Protein AF-A0A451BHC8-F1 (afdb_monomer_lite)

Structure (mmCIF, N/CA/C/O backbone):
data_AF-A0A451BHC8-F1
#
_entry.id   AF-A0A451BHC8-F1
#
loop_
_atom_site.group_PDB
_atom_site.id
_atom_site.type_symbol
_atom_site.label_atom_id
_atom_site.label_alt_id
_atom_site.label_comp_id
_atom_site.label_asym_id
_atom_site.label_entity_id
_atom_site.label_seq_id
_atom_site.pdbx_PDB_ins_code
_atom_site.Cartn_x
_atom_site.Cartn_y
_atom_site.Cartn_z
_atom_site.occupancy
_atom_site.B_iso_or_equiv
_atom_site.auth_seq_id
_atom_site.auth_comp_id
_atom_site.auth_asym_id
_atom_site.auth_atom_id
_atom_site.pdbx_PDB_model_num
ATOM 1 N N . MET A 1 1 ? -13.275 -9.115 29.679 1.00 80.81 1 MET A N 1
ATOM 2 C CA . MET A 1 1 ? -12.074 -9.466 28.885 1.00 80.81 1 MET A CA 1
ATOM 3 C C . MET A 1 1 ? -12.333 -9.357 27.395 1.00 80.81 1 MET A C 1
ATOM 5 O O . MET A 1 1 ? -11.680 -8.528 26.778 1.00 80.81 1 MET A O 1
ATOM 9 N N . ASN A 1 2 ? -13.298 -10.104 26.848 1.00 81.19 2 ASN A N 1
ATOM 10 C CA . ASN A 1 2 ? -13.560 -10.215 25.405 1.00 81.19 2 ASN A CA 1
ATOM 11 C C . ASN A 1 2 ? -13.489 -8.887 24.635 1.00 81.19 2 ASN A C 1
ATOM 13 O O . ASN A 1 2 ? -12.684 -8.794 23.722 1.00 81.19 2 ASN A O 1
ATOM 17 N N . THR A 1 3 ? -14.205 -7.830 25.042 1.00 83.69 3 THR A N 1
ATOM 18 C CA . THR A 1 3 ? -14.146 -6.507 24.379 1.00 83.69 3 THR A CA 1
ATOM 19 C C . THR A 1 3 ? -12.733 -5.928 24.282 1.00 83.69 3 THR A C 1
ATOM 21 O O . THR A 1 3 ? -12.320 -5.485 23.215 1.00 83.69 3 THR A O 1
ATOM 24 N N . LEU A 1 4 ? -11.965 -5.959 25.378 1.00 87.88 4 LEU A N 1
ATOM 25 C CA . LEU A 1 4 ? -10.604 -5.414 25.411 1.00 87.88 4 LEU A CA 1
ATOM 26 C C . LEU A 1 4 ? -9.640 -6.225 24.535 1.00 87.88 4 LEU A C 1
ATOM 28 O O . LEU A 1 4 ? -8.629 -5.685 24.100 1.00 87.88 4 LEU A O 1
ATOM 32 N N . ALA A 1 5 ? -9.936 -7.501 24.267 1.00 89.56 5 ALA A N 1
ATOM 33 C CA . ALA A 1 5 ? -9.075 -8.360 23.461 1.00 89.56 5 ALA A CA 1
ATOM 34 C C . ALA A 1 5 ? -9.049 -7.968 21.970 1.00 89.56 5 ALA A C 1
ATOM 36 O O . ALA A 1 5 ? -8.144 -8.371 21.243 1.00 89.56 5 ALA A O 1
ATOM 37 N N . TRP A 1 6 ? -10.009 -7.164 21.503 1.00 90.25 6 TRP A N 1
ATOM 38 C CA . TRP A 1 6 ? -10.058 -6.705 20.113 1.00 90.25 6 TRP A CA 1
ATOM 39 C C . TRP A 1 6 ? -9.187 -5.473 19.845 1.00 90.25 6 TRP A C 1
ATOM 41 O O . TRP A 1 6 ? -8.766 -5.281 18.707 1.00 90.25 6 TRP A O 1
ATOM 51 N N . PHE A 1 7 ? -8.854 -4.687 20.872 1.00 92.06 7 PHE A N 1
ATOM 52 C CA . PHE A 1 7 ? -7.932 -3.556 20.753 1.00 92.06 7 PHE A CA 1
ATOM 53 C C . PHE A 1 7 ? -6.480 -4.032 20.586 1.00 92.06 7 PHE A C 1
ATOM 55 O O . PHE A 1 7 ? -6.030 -4.963 21.265 1.00 92.06 7 PHE A O 1
ATOM 62 N N . ARG A 1 8 ? -5.708 -3.372 19.711 1.00 90.06 8 ARG A N 1
ATOM 63 C CA . ARG A 1 8 ? -4.283 -3.698 19.506 1.00 90.06 8 ARG A CA 1
ATOM 64 C C . ARG A 1 8 ? -3.322 -2.903 20.398 1.00 90.06 8 ARG A C 1
ATOM 66 O O . ARG A 1 8 ? -2.232 -3.396 20.698 1.00 90.06 8 ARG A O 1
ATOM 73 N N . GLU A 1 9 ? -3.739 -1.735 20.875 1.00 88.81 9 GLU A N 1
ATOM 74 C CA . GLU A 1 9 ? -2.984 -0.839 21.765 1.00 88.81 9 GLU A CA 1
ATOM 75 C C . GLU A 1 9 ? -3.594 -0.781 23.190 1.00 88.81 9 GLU A C 1
ATOM 77 O O . GLU A 1 9 ? -4.710 -1.264 23.395 1.00 88.81 9 GLU A O 1
ATOM 82 N N . PRO A 1 10 ? -2.902 -0.209 24.200 1.00 90.75 10 PRO A N 1
ATOM 83 C CA . PRO A 1 10 ? -3.468 -0.019 25.539 1.00 90.75 10 PRO A CA 1
ATOM 84 C C . PRO A 1 10 ? -4.725 0.857 25.498 1.00 90.75 10 PRO A C 1
ATOM 86 O O . PRO A 1 10 ? -4.682 1.959 24.956 1.00 90.75 10 PRO A O 1
ATOM 89 N N . VAL A 1 11 ? -5.825 0.407 26.097 1.00 90.31 11 VAL A N 1
ATOM 90 C CA . VAL A 1 11 ? -7.158 1.016 25.937 1.00 90.31 11 VAL A CA 1
ATOM 91 C C . VAL A 1 11 ? -7.405 2.072 27.008 1.00 90.31 11 VAL A C 1
ATOM 93 O O . VAL A 1 11 ? -7.254 1.766 28.188 1.00 90.31 11 VAL A O 1
ATOM 96 N N . ALA A 1 12 ? -7.807 3.295 26.651 1.00 89.69 12 ALA A N 1
ATOM 97 C CA . ALA A 1 12 ? -8.222 4.279 27.656 1.00 89.69 12 ALA A CA 1
ATOM 98 C C . ALA A 1 12 ? -9.570 3.887 28.288 1.00 89.69 12 ALA A C 1
ATOM 100 O O . ALA A 1 12 ? -10.479 3.431 27.594 1.00 89.69 12 ALA A O 1
ATOM 101 N N . GLY A 1 13 ? -9.723 4.092 29.600 1.00 87.31 13 GLY A N 1
ATOM 102 C CA . GLY A 1 13 ? -10.963 3.754 30.312 1.00 87.31 13 GLY A CA 1
ATOM 103 C C . GLY A 1 13 ? -12.214 4.427 29.735 1.00 87.31 13 GLY A C 1
ATOM 104 O O . GLY A 1 13 ? -13.282 3.824 29.726 1.00 87.31 13 GLY A O 1
ATOM 105 N N . ASP A 1 14 ? -12.077 5.638 29.196 1.00 87.12 14 ASP A N 1
ATOM 106 C CA . ASP A 1 14 ? -13.193 6.400 28.628 1.00 87.12 14 ASP A CA 1
ATOM 107 C C . ASP A 1 14 ? -13.642 5.855 27.260 1.00 87.12 14 ASP A C 1
ATOM 109 O O . ASP A 1 14 ? -14.836 5.826 26.976 1.00 87.12 14 ASP A O 1
ATOM 113 N N . TRP A 1 15 ? -12.726 5.279 26.469 1.00 90.88 15 TRP A N 1
ATOM 114 C CA . TRP A 1 15 ? -13.060 4.569 25.224 1.00 90.88 15 TRP A CA 1
ATOM 115 C C . TRP A 1 15 ? -13.960 3.358 25.490 1.00 90.88 15 TRP A C 1
ATOM 117 O O . TRP A 1 15 ? -14.895 3.092 24.738 1.00 90.88 15 TRP A O 1
ATOM 127 N N . LEU A 1 16 ? -13.715 2.646 26.596 1.00 90.88 16 LEU A N 1
ATOM 128 C CA . LEU A 1 16 ? -14.557 1.528 27.022 1.00 90.88 16 LEU A CA 1
ATOM 129 C C . LEU A 1 16 ? -15.958 1.976 27.446 1.00 90.88 16 LEU A C 1
ATOM 131 O O . LEU A 1 16 ? -16.885 1.181 27.320 1.00 90.88 16 LEU A O 1
ATOM 135 N N . ARG A 1 17 ? -16.146 3.223 27.899 1.00 90.94 17 ARG A N 1
ATOM 136 C CA . ARG A 1 17 ? -17.479 3.718 28.273 1.00 90.94 17 ARG A CA 1
ATOM 137 C C . ARG A 1 17 ? -18.395 3.874 27.067 1.00 90.94 17 ARG A C 1
ATOM 139 O O . ARG A 1 17 ? -19.537 3.442 27.137 1.00 90.94 17 ARG A O 1
ATOM 146 N N . HIS A 1 18 ? -17.886 4.387 25.946 1.00 92.12 18 HIS A N 1
ATOM 147 C CA . HIS A 1 18 ? -18.660 4.469 24.700 1.00 92.12 18 HIS A CA 1
ATOM 148 C C . HIS A 1 18 ? -19.122 3.092 24.188 1.00 92.12 18 HIS A C 1
ATOM 150 O O . HIS A 1 18 ? -20.159 3.003 23.542 1.00 92.12 18 HIS A O 1
ATOM 156 N N . LEU A 1 19 ? -18.378 2.020 24.492 1.00 92.31 19 LEU A N 1
ATOM 157 C CA . LEU A 1 19 ? -18.726 0.654 24.087 1.00 92.31 19 LEU A CA 1
ATOM 158 C C . LEU A 1 19 ? -19.592 -0.095 25.110 1.00 92.31 19 LEU A C 1
ATOM 160 O O . LEU A 1 19 ? -20.444 -0.881 24.715 1.00 92.31 19 LEU A O 1
ATOM 164 N N . LEU A 1 20 ? -19.339 0.073 26.411 1.00 91.94 20 LEU A N 1
ATOM 165 C CA . LEU A 1 20 ? -19.892 -0.790 27.467 1.00 91.94 20 LEU A CA 1
ATOM 166 C C . LEU A 1 20 ? -20.823 -0.061 28.435 1.00 91.94 20 LEU A C 1
ATOM 168 O O . LEU A 1 20 ? -21.613 -0.710 29.107 1.00 91.94 20 LEU A O 1
ATOM 172 N N . THR A 1 21 ? -20.734 1.263 28.541 1.00 89.69 21 THR A N 1
ATOM 173 C CA . THR A 1 21 ? -21.512 2.061 29.500 1.00 89.69 21 THR A CA 1
ATOM 174 C C . THR A 1 21 ? -22.051 3.327 28.810 1.00 89.69 21 THR A C 1
ATOM 176 O O . THR A 1 21 ? -21.748 4.432 29.260 1.00 89.69 21 THR A O 1
ATOM 179 N N . PRO A 1 22 ? -22.802 3.222 27.691 1.00 84.38 22 PRO A N 1
ATOM 180 C CA . PRO A 1 22 ? -23.091 4.360 26.805 1.00 84.38 22 PRO A CA 1
ATOM 181 C C . PRO A 1 22 ? -23.819 5.526 27.491 1.00 84.38 22 PRO A C 1
ATOM 183 O O . PRO A 1 22 ? -23.601 6.673 27.122 1.00 84.38 22 PRO A O 1
ATOM 186 N N . ARG A 1 23 ? -24.619 5.252 28.534 1.00 82.06 23 ARG A N 1
ATOM 187 C CA . ARG A 1 23 ? -25.281 6.276 29.368 1.00 82.06 23 ARG A CA 1
ATOM 188 C C . ARG A 1 23 ? -24.329 7.034 30.307 1.00 82.06 23 ARG A C 1
ATOM 190 O O . ARG A 1 23 ? -24.628 8.158 30.682 1.00 82.06 23 ARG A O 1
ATOM 197 N N . ASP A 1 24 ? -23.198 6.423 30.663 1.00 81.19 24 ASP A N 1
ATOM 198 C CA . ASP A 1 24 ? -22.143 6.978 31.531 1.00 81.19 24 ASP A CA 1
ATOM 199 C C . ASP A 1 24 ? -20.893 7.408 30.724 1.00 81.19 24 ASP A C 1
ATOM 201 O O . ASP A 1 24 ? -19.812 7.649 31.288 1.00 81.19 24 ASP A O 1
ATOM 205 N N . ALA A 1 25 ? -21.000 7.413 29.392 1.00 84.44 25 ALA A N 1
ATOM 206 C CA . ALA A 1 25 ? -19.933 7.822 28.493 1.00 84.44 25 ALA A CA 1
ATOM 207 C C . ALA A 1 25 ? -19.780 9.353 28.500 1.00 84.44 25 ALA A C 1
ATOM 209 O O . ALA A 1 25 ? -20.778 10.059 28.646 1.00 84.44 25 ALA A O 1
ATOM 210 N N . PRO A 1 26 ? -18.555 9.892 28.346 1.00 82.19 26 PRO A N 1
ATOM 211 C CA . PRO A 1 26 ? -18.367 11.330 28.198 1.00 82.19 26 PRO A CA 1
ATOM 212 C C . PRO A 1 26 ? -19.164 11.866 27.007 1.00 82.19 26 PRO A C 1
ATOM 214 O O . PRO A 1 26 ? -19.238 11.208 25.966 1.00 82.19 26 PRO A O 1
ATOM 217 N N . GLU A 1 27 ? -19.724 13.068 27.142 1.00 78.69 27 GLU A N 1
ATOM 218 C CA . GLU A 1 27 ? -20.424 13.711 26.034 1.00 78.69 27 GLU A CA 1
ATOM 219 C C . GLU A 1 27 ? -19.495 13.889 24.829 1.00 78.69 27 GLU A C 1
ATOM 221 O O . GLU A 1 27 ? -18.371 14.391 24.929 1.00 78.69 27 GLU A O 1
ATOM 226 N N . LEU A 1 28 ? -19.997 13.497 23.661 1.00 74.94 28 LEU A N 1
ATOM 227 C CA . LEU A 1 28 ? -19.323 13.690 22.388 1.00 74.94 28 LEU A CA 1
ATOM 228 C C . LEU A 1 28 ? -19.469 15.166 21.983 1.00 74.94 28 LEU A C 1
ATOM 230 O O . LEU A 1 28 ? -20.394 15.539 21.263 1.00 74.94 28 LEU A O 1
ATOM 234 N N . ASN A 1 29 ? -18.587 16.027 22.499 1.00 65.44 29 ASN A N 1
ATOM 235 C CA . ASN A 1 29 ? -18.662 17.474 22.285 1.00 65.44 29 ASN A CA 1
ATOM 236 C C . ASN A 1 29 ? -18.250 17.878 20.855 1.00 65.44 29 ASN A C 1
ATOM 238 O O . ASN A 1 29 ? -17.148 18.364 20.603 1.00 65.44 29 ASN A O 1
ATOM 242 N N . TRP A 1 30 ? -19.176 17.724 19.913 1.00 68.31 30 TRP A N 1
ATOM 243 C CA . TRP A 1 30 ? -18.985 18.028 18.494 1.00 68.31 30 TRP A CA 1
ATOM 244 C C . TRP A 1 30 ? -18.958 19.528 18.137 1.00 68.31 30 TRP A C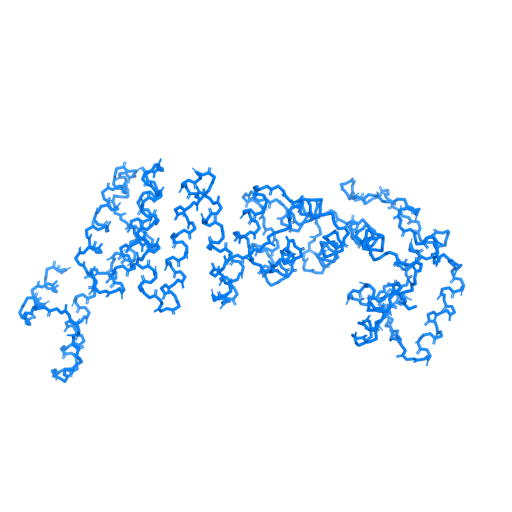 1
ATOM 246 O O . TRP A 1 30 ? -18.905 19.859 16.951 1.00 68.31 30 TRP A O 1
ATOM 256 N N . THR A 1 31 ? -19.047 20.444 19.110 1.00 57.03 31 THR A N 1
ATOM 257 C CA . THR A 1 31 ? -19.291 21.878 18.839 1.00 57.03 31 THR A CA 1
ATOM 258 C C . THR A 1 31 ? -18.076 22.630 18.287 1.00 57.03 31 THR A C 1
ATOM 260 O O . THR A 1 31 ? -18.251 23.572 17.518 1.00 57.03 31 THR A O 1
ATOM 263 N N . GLY A 1 32 ? -16.857 22.183 18.613 1.00 57.84 32 GLY A N 1
ATOM 264 C CA . GLY A 1 32 ? -15.589 22.719 18.087 1.00 57.84 32 GLY A CA 1
ATOM 265 C C . GLY A 1 32 ? -14.740 21.697 17.319 1.00 57.84 32 GLY A C 1
ATOM 266 O O . GLY A 1 32 ? -13.582 21.965 17.015 1.00 57.84 32 GLY A O 1
ATOM 267 N N . ILE A 1 33 ? -15.296 20.515 17.047 1.00 70.12 33 ILE A N 1
ATOM 268 C CA . ILE A 1 33 ? -14.616 19.395 16.388 1.00 70.12 33 ILE A CA 1
ATOM 269 C C . ILE A 1 33 ? -14.881 19.448 14.875 1.00 70.12 33 ILE A C 1
ATOM 271 O O . ILE A 1 33 ? -15.957 19.874 14.447 1.00 70.12 33 ILE A O 1
ATOM 275 N N . ASP A 1 34 ? -13.902 19.030 14.065 1.00 80.44 34 ASP A N 1
ATOM 276 C CA . ASP A 1 34 ? -13.969 19.113 12.602 1.00 80.44 34 ASP A CA 1
ATOM 277 C C . ASP A 1 34 ? -15.239 18.425 12.065 1.00 80.44 34 ASP A C 1
ATOM 279 O O . ASP A 1 34 ? -15.522 17.258 12.343 1.00 80.44 34 ASP A O 1
ATOM 283 N N . LYS A 1 35 ? -16.038 19.186 11.308 1.00 82.62 35 LYS A N 1
ATOM 284 C CA . LYS A 1 35 ? -17.350 18.759 10.804 1.00 82.62 35 LYS A CA 1
ATOM 285 C C . LYS A 1 35 ? -17.255 17.640 9.764 1.00 82.62 35 LYS A C 1
ATOM 287 O O . LYS A 1 35 ? -18.276 17.018 9.497 1.00 82.62 35 LYS A O 1
ATOM 292 N N . GLN A 1 36 ? -16.070 17.391 9.201 1.00 87.25 36 GLN A N 1
ATOM 293 C CA . GLN A 1 36 ? -15.819 16.290 8.265 1.00 87.25 36 GLN A CA 1
ATOM 294 C C . GLN A 1 36 ? -15.633 14.940 8.982 1.00 87.25 36 GLN A C 1
ATOM 296 O O . GLN A 1 36 ? -15.714 13.898 8.342 1.00 87.25 36 GLN A O 1
ATOM 301 N N . VAL A 1 37 ? -15.409 14.919 10.304 1.00 89.56 37 VAL A N 1
ATOM 302 C CA . VAL A 1 37 ? -15.236 13.661 11.050 1.00 89.56 37 VAL A CA 1
ATOM 303 C C . VAL A 1 37 ? -16.555 12.880 11.146 1.00 89.56 37 VAL A C 1
ATOM 305 O O . VAL A 1 37 ? -17.559 13.457 11.579 1.00 89.56 37 VAL A O 1
ATOM 308 N N . PRO A 1 38 ? -16.564 11.566 10.827 1.00 86.75 38 PRO A N 1
ATOM 309 C CA . PRO A 1 38 ? -17.737 10.717 10.980 1.00 86.75 38 PRO A CA 1
ATOM 310 C C . PRO A 1 38 ? -18.236 10.718 12.424 1.00 86.75 38 PRO A C 1
ATOM 312 O O . PRO A 1 38 ? -17.481 10.467 13.367 1.00 86.75 38 PRO A O 1
ATOM 315 N N . ARG A 1 39 ? -19.528 10.993 12.594 1.00 89.00 39 ARG A N 1
ATOM 316 C CA . ARG A 1 39 ? -20.195 11.003 13.897 1.00 89.00 39 ARG A CA 1
ATOM 317 C C . ARG A 1 39 ? -20.972 9.708 14.052 1.00 89.00 39 ARG A C 1
ATOM 319 O O . ARG A 1 39 ? -21.676 9.301 13.136 1.00 89.00 39 ARG A O 1
ATOM 326 N N . SER A 1 40 ? -20.861 9.088 15.218 1.00 88.38 40 SER A N 1
ATOM 327 C CA . SER A 1 40 ? -21.677 7.934 15.594 1.00 88.38 40 SER A CA 1
ATOM 328 C C . SER A 1 40 ? -22.448 8.251 16.861 1.00 88.38 40 SER A C 1
ATOM 330 O O . SER A 1 40 ? -21.934 8.912 17.768 1.00 88.38 40 SER A O 1
ATOM 332 N N . THR A 1 41 ? -23.686 7.780 16.905 1.00 88.69 41 THR A N 1
ATOM 333 C CA . THR A 1 41 ? -24.531 7.827 18.100 1.00 88.69 41 THR A CA 1
ATOM 334 C C . THR A 1 41 ? -23.978 6.909 19.204 1.00 88.69 41 THR A C 1
ATOM 336 O O . THR A 1 41 ? -23.230 5.969 18.908 1.00 88.69 41 THR A O 1
ATOM 339 N N . PRO A 1 42 ? -24.323 7.136 20.487 1.00 87.12 42 PRO A N 1
ATOM 340 C CA . PRO A 1 42 ? -23.998 6.201 21.565 1.00 87.12 42 PRO A CA 1
ATOM 341 C C . PRO A 1 42 ? -24.465 4.768 21.268 1.00 87.12 42 PRO A C 1
ATOM 343 O O . PRO A 1 42 ? -23.737 3.818 21.541 1.00 87.12 42 PRO A O 1
ATOM 346 N N . GLU A 1 43 ? -25.632 4.609 20.645 1.00 88.75 43 GLU A N 1
ATOM 347 C CA . GLU A 1 43 ? -26.238 3.330 20.258 1.00 88.75 43 GLU A CA 1
ATOM 348 C C . GLU A 1 43 ? -25.414 2.594 19.187 1.00 88.75 43 GLU A C 1
ATOM 350 O O . GLU A 1 43 ? -25.248 1.376 19.244 1.00 88.75 43 GLU A O 1
ATOM 355 N N . GLU A 1 44 ? -24.846 3.330 18.230 1.00 90.88 44 GLU A N 1
ATOM 356 C CA . GLU A 1 44 ? -23.988 2.791 17.168 1.00 90.88 44 GLU A CA 1
ATOM 357 C C . GLU A 1 44 ? -22.595 2.356 17.631 1.00 90.88 44 GLU A C 1
ATOM 359 O O . GLU A 1 44 ? -21.922 1.610 16.909 1.00 90.88 44 GLU A O 1
ATOM 364 N N . LEU A 1 45 ? -22.159 2.843 18.796 1.00 91.38 45 LEU A N 1
ATOM 365 C CA . LEU A 1 45 ? -20.903 2.483 19.455 1.00 91.38 45 LEU A CA 1
ATOM 366 C C . LEU A 1 45 ? -21.115 1.370 20.494 1.00 91.38 45 LEU A C 1
ATOM 368 O O . LEU A 1 45 ? -20.275 0.477 20.622 1.00 91.38 45 LEU A O 1
ATOM 372 N N . ALA A 1 46 ? -22.244 1.394 21.205 1.00 91.31 46 ALA A N 1
ATOM 373 C CA . ALA A 1 46 ? -22.564 0.471 22.285 1.00 91.31 46 ALA A CA 1
ATOM 374 C C . ALA A 1 46 ? -22.609 -0.995 21.832 1.00 91.31 46 ALA A C 1
ATOM 376 O O . ALA A 1 46 ? -23.213 -1.339 20.816 1.00 91.31 46 ALA A O 1
ATOM 377 N N . LEU A 1 47 ? -22.025 -1.881 22.636 1.00 88.19 47 LEU A N 1
ATOM 378 C CA . LEU A 1 47 ? -22.184 -3.333 22.580 1.00 88.19 47 LEU A CA 1
ATOM 379 C C . LEU A 1 47 ? -23.346 -3.710 23.518 1.00 88.19 47 LEU A C 1
ATOM 381 O O . LEU A 1 47 ? -23.097 -3.886 24.712 1.00 88.19 47 LEU A O 1
ATOM 385 N N . PRO A 1 48 ? -24.603 -3.791 23.032 1.00 78.75 48 PRO A N 1
ATOM 386 C CA . PRO A 1 48 ? -25.780 -3.894 23.900 1.00 78.75 48 PRO A CA 1
ATOM 387 C C . PRO A 1 48 ? -25.739 -5.133 24.801 1.00 78.75 48 PRO A C 1
ATOM 389 O O . PRO A 1 48 ? -25.969 -5.020 26.002 1.00 78.75 48 PRO A O 1
ATOM 392 N N . ASP A 1 49 ? -25.325 -6.280 24.262 1.00 82.00 49 ASP A N 1
ATOM 393 C CA . ASP A 1 49 ? -25.242 -7.558 24.989 1.00 82.00 49 ASP A CA 1
ATOM 394 C C . ASP A 1 49 ? -24.096 -7.614 26.019 1.00 82.00 49 ASP A C 1
ATOM 396 O O . ASP A 1 49 ? -23.961 -8.586 26.761 1.00 82.00 49 ASP A O 1
ATOM 400 N N . LEU A 1 50 ? -23.254 -6.574 26.071 1.00 83.75 50 LEU A N 1
ATOM 401 C CA . LEU A 1 50 ? -22.194 -6.383 27.066 1.00 83.75 50 LEU A CA 1
ATOM 402 C C . LEU A 1 50 ? -22.371 -5.089 27.877 1.00 83.75 50 LEU A C 1
ATOM 404 O O . LEU A 1 50 ? -21.427 -4.661 28.552 1.00 83.75 50 LEU A O 1
ATOM 408 N N . ALA A 1 51 ? -23.540 -4.449 27.797 1.00 86.25 51 ALA A N 1
ATOM 409 C CA . ALA A 1 51 ? -23.807 -3.216 28.516 1.00 86.25 51 ALA A CA 1
ATOM 410 C C . ALA A 1 51 ? -23.735 -3.433 30.038 1.00 86.25 51 ALA A C 1
ATOM 412 O O . ALA A 1 51 ? -24.250 -4.408 30.582 1.00 86.25 51 ALA A O 1
ATOM 413 N N . MET A 1 52 ? -23.095 -2.495 30.726 1.00 89.69 52 MET A N 1
ATOM 414 C CA . MET A 1 52 ? -22.958 -2.453 32.179 1.00 89.69 52 MET A CA 1
ATOM 415 C C . MET A 1 52 ? -22.973 -0.999 32.657 1.00 89.69 52 MET A C 1
ATOM 417 O O . MET A 1 52 ? -22.920 -0.057 31.864 1.00 89.69 52 MET A O 1
ATOM 421 N N . THR A 1 53 ? -23.032 -0.793 33.965 1.00 92.06 53 THR A N 1
ATOM 422 C CA . THR A 1 53 ? -22.902 0.540 34.564 1.00 92.06 53 THR A CA 1
ATOM 423 C C . THR A 1 53 ? -21.429 0.940 34.724 1.00 92.06 53 THR A C 1
ATOM 425 O O . THR A 1 53 ? -20.532 0.104 34.867 1.00 92.06 53 THR A O 1
ATOM 428 N N . GLY A 1 54 ? -21.146 2.241 34.771 1.00 89.62 54 GLY A N 1
ATOM 429 C CA . GLY A 1 54 ? -19.816 2.788 35.045 1.00 89.62 54 GLY A CA 1
ATOM 430 C C . GLY A 1 54 ? -19.157 2.240 36.326 1.00 89.62 54 GLY A C 1
ATOM 431 O O . GLY A 1 54 ? -17.964 1.921 36.291 1.00 89.62 54 GLY A O 1
ATOM 432 N N . PRO A 1 55 ? -19.876 2.096 37.460 1.00 92.00 55 PRO A N 1
ATOM 433 C CA . PRO A 1 55 ? -19.370 1.409 38.649 1.00 92.00 55 PRO A CA 1
ATOM 434 C C . PRO A 1 55 ? -18.989 -0.059 38.414 1.00 92.00 55 PRO A C 1
ATOM 436 O O . PRO A 1 55 ? -17.978 -0.508 38.955 1.00 92.00 55 PRO A O 1
ATOM 439 N N . GLU A 1 56 ? -19.749 -0.808 37.611 1.00 93.31 56 GLU A N 1
ATOM 440 C CA . GLU A 1 56 ? -19.435 -2.204 37.273 1.00 93.31 56 GLU A CA 1
ATOM 441 C C . GLU A 1 56 ? -18.196 -2.304 36.392 1.00 93.31 56 GLU A C 1
ATOM 443 O O . GLU A 1 56 ? -17.294 -3.078 36.714 1.00 93.31 56 GLU A O 1
ATOM 448 N N . LEU A 1 57 ? -18.086 -1.456 35.363 1.00 92.12 57 LEU A N 1
ATOM 449 C CA . LEU A 1 57 ? -16.892 -1.381 34.520 1.00 92.12 57 LEU A CA 1
ATOM 450 C C . LEU A 1 57 ? -15.638 -1.083 35.357 1.00 92.12 57 LEU A C 1
ATOM 452 O O . LEU A 1 57 ? -14.613 -1.744 35.183 1.00 92.12 57 LEU A O 1
ATOM 456 N N . ARG A 1 58 ? -15.715 -0.143 36.311 1.00 91.19 58 ARG A N 1
ATOM 457 C CA . ARG A 1 58 ? -14.602 0.148 37.235 1.00 91.19 58 ARG A CA 1
ATOM 458 C C . ARG A 1 58 ? -14.228 -1.075 38.081 1.00 91.19 58 ARG A C 1
ATOM 460 O O . ARG A 1 58 ? -13.066 -1.477 38.061 1.00 91.19 58 ARG A O 1
ATOM 467 N N . ARG A 1 59 ? -15.200 -1.729 38.734 1.00 94.00 59 ARG A N 1
ATOM 468 C CA . ARG A 1 59 ? -14.965 -2.952 39.535 1.00 94.00 59 ARG A CA 1
ATOM 469 C C . ARG A 1 59 ? -14.389 -4.107 38.708 1.00 94.00 59 ARG A C 1
ATOM 471 O O . ARG A 1 59 ? -13.521 -4.833 39.197 1.00 94.00 59 ARG A O 1
ATOM 478 N N . ALA A 1 60 ? -14.830 -4.266 37.461 1.00 93.19 60 ALA A N 1
ATOM 479 C CA . ALA A 1 60 ? -14.305 -5.267 36.539 1.00 93.19 60 ALA A CA 1
ATOM 480 C C . ALA A 1 60 ? -12.843 -4.967 36.167 1.00 93.19 60 ALA A C 1
ATOM 482 O O . ALA A 1 60 ? -11.988 -5.847 36.260 1.00 93.19 60 ALA A O 1
ATOM 483 N N . LEU A 1 61 ? -12.524 -3.718 35.813 1.00 93.62 61 LEU A N 1
ATOM 484 C CA . LEU A 1 61 ? -11.162 -3.290 35.481 1.00 93.62 61 LEU A CA 1
ATOM 485 C C . LEU A 1 61 ? -10.207 -3.349 36.686 1.00 93.62 61 LEU A C 1
ATOM 487 O O . LEU A 1 61 ? -9.039 -3.696 36.514 1.00 93.62 61 LEU A O 1
ATOM 491 N N . ASP A 1 62 ? -10.674 -3.057 37.903 1.00 93.94 62 ASP A N 1
ATOM 492 C CA . ASP A 1 62 ? -9.904 -3.260 39.139 1.00 93.94 62 ASP A CA 1
ATOM 493 C C . ASP A 1 62 ? -9.621 -4.747 39.391 1.00 93.94 62 ASP A C 1
ATOM 495 O O . ASP A 1 62 ? -8.476 -5.127 39.642 1.00 93.94 62 ASP A O 1
ATOM 499 N N . SER A 1 63 ? -10.636 -5.605 39.260 1.00 95.38 63 SER A N 1
ATOM 500 C CA . SER A 1 63 ? -10.501 -7.058 39.433 1.00 95.38 63 SER A CA 1
ATOM 501 C C . SER A 1 63 ? -9.522 -7.673 38.427 1.00 95.38 63 SER A C 1
ATOM 503 O O . SER A 1 63 ? -8.635 -8.430 38.811 1.00 95.38 63 SER A O 1
ATOM 505 N N . LEU A 1 64 ? -9.615 -7.300 37.147 1.00 94.31 64 LEU A N 1
ATOM 506 C CA . LEU A 1 64 ? -8.724 -7.799 36.092 1.00 94.31 64 LEU A CA 1
ATOM 507 C C . LEU A 1 64 ? -7.266 -7.338 36.265 1.00 94.31 64 LEU A C 1
ATOM 509 O O . LEU A 1 64 ? -6.348 -8.071 35.893 1.00 94.31 64 LEU A O 1
ATOM 513 N N . VAL A 1 65 ? -7.041 -6.161 36.860 1.00 94.81 65 VAL A N 1
ATOM 514 C CA . VAL A 1 65 ? -5.698 -5.690 37.238 1.00 94.81 65 VAL A CA 1
ATOM 515 C C . VAL A 1 65 ? -5.163 -6.458 38.452 1.00 94.81 65 VAL A C 1
ATOM 517 O O . VAL A 1 65 ? -4.015 -6.897 38.428 1.00 94.81 65 VAL A O 1
ATOM 520 N N . ARG A 1 66 ? -5.988 -6.709 39.481 1.00 95.38 66 ARG A N 1
ATOM 521 C CA . ARG A 1 66 ? -5.606 -7.546 40.641 1.00 95.38 66 ARG A CA 1
ATOM 522 C C . ARG A 1 66 ? -5.239 -8.976 40.230 1.00 95.38 66 ARG A C 1
ATOM 524 O O . ARG A 1 66 ? -4.258 -9.517 40.728 1.00 95.38 66 ARG A O 1
ATOM 531 N N . LEU A 1 67 ? -5.971 -9.546 39.272 1.00 94.62 67 LEU A N 1
ATOM 532 C CA . LEU A 1 67 ? -5.705 -10.859 38.668 1.00 94.62 67 LEU A CA 1
ATOM 533 C C . LEU A 1 67 ? -4.525 -10.860 37.672 1.00 94.62 67 LEU A C 1
ATOM 535 O O . LEU A 1 67 ? -4.245 -11.890 37.067 1.00 94.62 67 LEU A O 1
ATOM 539 N N . ARG A 1 68 ? -3.837 -9.723 37.475 1.00 92.19 68 ARG A N 1
ATOM 540 C CA . ARG A 1 68 ? -2.712 -9.540 36.531 1.00 92.19 68 ARG A CA 1
ATOM 541 C C . ARG A 1 68 ? -3.041 -9.856 35.060 1.00 92.19 68 ARG A C 1
ATOM 543 O O . ARG A 1 68 ? -2.135 -10.016 34.247 1.00 92.19 68 ARG A O 1
ATOM 550 N N . LEU A 1 69 ? -4.326 -9.885 34.696 1.00 92.31 69 LEU A N 1
ATOM 551 C CA . LEU A 1 69 ? -4.793 -10.059 33.313 1.00 92.31 69 LEU A CA 1
ATOM 552 C C . LEU A 1 69 ? -4.705 -8.757 32.502 1.00 92.31 69 LEU A C 1
ATOM 554 O O . LEU A 1 69 ? -4.607 -8.791 31.274 1.00 92.31 69 LEU A O 1
ATOM 558 N N . LEU A 1 70 ? -4.721 -7.613 33.193 1.00 94.31 70 LEU A N 1
ATOM 559 C CA . LEU A 1 70 ? -4.479 -6.282 32.640 1.00 94.31 70 LEU A CA 1
ATOM 560 C C . LEU A 1 70 ? -3.379 -5.567 33.431 1.00 94.31 70 LEU A C 1
ATOM 562 O O . LEU A 1 70 ? -3.350 -5.624 34.660 1.00 94.31 70 LEU A O 1
ATOM 566 N N . ARG A 1 71 ? -2.531 -4.809 32.734 1.00 93.25 71 ARG A N 1
ATOM 567 C CA . ARG A 1 71 ? -1.664 -3.789 33.337 1.00 93.25 71 ARG A CA 1
ATOM 568 C C . ARG A 1 71 ? -2.382 -2.442 33.297 1.00 93.25 71 ARG A C 1
ATOM 570 O O . ARG A 1 71 ? -2.890 -2.050 32.247 1.00 93.25 71 ARG A O 1
ATOM 577 N N . ARG A 1 72 ? -2.409 -1.736 34.430 1.00 93.25 72 ARG A N 1
ATOM 578 C CA . ARG A 1 72 ? -2.882 -0.347 34.521 1.00 93.25 72 ARG A CA 1
ATOM 579 C C . ARG A 1 72 ? -1.719 0.605 34.276 1.00 93.25 72 ARG A C 1
ATOM 581 O O . ARG A 1 72 ? -0.678 0.477 34.911 1.00 93.25 72 ARG A O 1
ATOM 588 N N . GLU A 1 73 ? -1.922 1.551 33.375 1.00 90.25 73 GLU A N 1
ATOM 589 C CA . GLU A 1 73 ? -0.959 2.582 33.000 1.00 90.25 73 GLU A CA 1
ATOM 590 C C . GLU A 1 73 ? -1.602 3.953 33.263 1.00 90.25 73 GLU A C 1
ATOM 592 O O . GLU A 1 73 ? -2.511 4.341 32.523 1.00 90.25 73 GLU A O 1
ATOM 597 N N . PRO A 1 74 ? -1.199 4.681 34.320 1.00 83.75 74 PRO A N 1
ATOM 598 C CA . PRO A 1 74 ? -1.680 6.039 34.541 1.00 83.75 74 PRO A CA 1
ATOM 599 C C . PRO A 1 74 ? -1.121 6.966 33.454 1.00 83.75 74 PRO A C 1
ATOM 601 O O . PRO A 1 74 ? 0.058 6.888 33.102 1.00 83.75 74 PRO A O 1
ATOM 604 N N . THR A 1 75 ? -1.952 7.858 32.917 1.00 80.25 75 THR A N 1
ATOM 605 C CA . THR A 1 75 ? -1.505 8.876 31.958 1.00 80.25 75 THR A CA 1
ATOM 606 C C . THR A 1 75 ? -1.192 10.199 32.655 1.00 80.25 75 THR A C 1
ATOM 608 O O . THR A 1 75 ? -1.639 10.465 33.771 1.00 80.25 75 THR A O 1
ATOM 611 N N . LYS A 1 76 ? -0.490 11.094 31.946 1.00 71.56 76 LYS A N 1
ATOM 612 C CA . LYS A 1 76 ? -0.253 12.481 32.388 1.00 71.56 76 LYS A CA 1
ATOM 613 C C . LYS A 1 76 ? -1.543 13.293 32.610 1.00 71.56 76 LYS A C 1
ATOM 615 O O . LYS A 1 76 ? -1.480 14.355 33.212 1.00 71.56 76 LYS A O 1
ATOM 620 N N . GLN A 1 77 ? -2.687 12.816 32.115 1.00 68.62 77 GLN A N 1
ATOM 621 C CA . GLN A 1 77 ? -3.998 13.468 32.217 1.00 68.62 77 GLN A CA 1
ATOM 622 C C . GLN A 1 77 ? -4.849 12.907 33.375 1.00 68.62 77 GLN A C 1
ATOM 624 O O . GLN A 1 77 ? -6.022 13.242 33.491 1.00 68.62 77 GLN A O 1
ATOM 629 N N . GLY A 1 78 ? -4.297 12.018 34.211 1.00 68.44 78 GLY A N 1
ATOM 630 C CA . GLY A 1 78 ? -4.998 11.431 35.360 1.00 68.44 78 GLY A CA 1
ATOM 631 C C . GLY A 1 78 ? -5.992 10.312 35.020 1.00 68.44 78 GLY A C 1
ATOM 632 O O . GLY A 1 78 ? -6.528 9.681 35.930 1.00 68.44 78 GLY A O 1
ATOM 633 N N . ASN A 1 79 ? -6.215 10.008 33.736 1.00 78.81 79 ASN A N 1
ATOM 634 C CA . ASN A 1 79 ? -6.971 8.824 33.323 1.00 78.81 79 ASN A CA 1
ATOM 635 C C . ASN A 1 79 ? -6.071 7.573 33.245 1.00 78.81 79 ASN A C 1
ATOM 637 O O . ASN A 1 79 ? -4.842 7.649 33.272 1.00 78.81 79 ASN A O 1
ATOM 641 N N . ASN A 1 80 ? -6.698 6.396 33.179 1.00 86.75 80 ASN A N 1
ATOM 642 C CA . ASN A 1 80 ? -6.006 5.109 33.117 1.00 86.75 80 ASN A CA 1
ATOM 643 C C . ASN A 1 80 ? -6.114 4.495 31.718 1.00 86.75 80 ASN A C 1
ATOM 645 O O . ASN A 1 80 ? -7.213 4.415 31.156 1.00 86.75 80 ASN A O 1
ATOM 649 N N . ARG A 1 81 ? -4.991 3.984 31.207 1.00 91.62 81 ARG A N 1
ATOM 650 C CA . ARG A 1 81 ? -4.948 3.029 30.095 1.00 91.62 81 ARG A CA 1
ATOM 651 C C . ARG A 1 81 ? -4.786 1.605 30.624 1.00 91.62 81 ARG A C 1
ATOM 653 O O . ARG A 1 81 ? -4.214 1.379 31.691 1.00 91.62 81 ARG A O 1
ATOM 660 N N . TYR A 1 82 ? -5.303 0.646 29.867 1.00 93.69 82 TYR A N 1
ATOM 661 C CA . TYR A 1 82 ? -5.318 -0.771 30.210 1.00 93.69 82 TYR A CA 1
ATOM 662 C C . TYR A 1 82 ? -4.648 -1.571 29.097 1.00 93.69 82 TYR A C 1
ATOM 664 O O . TYR A 1 82 ? -5.184 -1.683 27.993 1.00 93.69 82 TYR A O 1
ATOM 672 N N . ALA A 1 83 ? -3.473 -2.127 29.380 1.00 92.25 83 ALA A N 1
ATOM 673 C CA . ALA A 1 83 ? -2.751 -2.986 28.451 1.00 92.25 83 ALA A CA 1
ATOM 674 C C . ALA A 1 83 ? -3.028 -4.464 28.756 1.00 92.25 83 ALA A C 1
ATOM 676 O O . ALA A 1 83 ? -2.909 -4.910 29.897 1.00 92.25 83 ALA A O 1
ATOM 677 N N . MET A 1 84 ? -3.363 -5.235 27.720 1.00 92.12 84 MET A N 1
ATOM 678 C CA . MET A 1 84 ? -3.512 -6.692 27.786 1.00 92.12 84 MET A CA 1
ATOM 679 C C . MET A 1 84 ? -2.322 -7.367 27.101 1.00 92.12 84 MET A C 1
ATOM 681 O O . MET A 1 84 ? -1.972 -6.992 25.977 1.00 92.12 84 MET A O 1
ATOM 685 N N . HIS A 1 85 ? -1.730 -8.371 27.755 1.00 90.38 85 HIS A N 1
ATOM 686 C CA . HIS A 1 85 ? -0.633 -9.167 27.196 1.00 90.38 85 HIS A CA 1
ATOM 687 C C . HIS A 1 85 ? -1.068 -9.912 25.921 1.00 90.38 85 HIS A C 1
ATOM 689 O O . HIS A 1 85 ? -2.195 -10.404 25.854 1.00 90.38 85 HIS A O 1
ATOM 695 N N . GLY A 1 86 ? -0.173 -10.034 24.932 1.00 88.69 86 GLY A N 1
ATOM 696 C CA . GLY A 1 86 ? -0.489 -10.601 23.611 1.00 88.69 86 GLY A CA 1
ATOM 697 C C . GLY A 1 86 ? -1.107 -12.001 23.670 1.00 88.69 86 GLY A C 1
ATOM 698 O O . GLY A 1 86 ? -2.157 -12.227 23.086 1.00 88.69 86 GLY A O 1
ATOM 699 N N . LEU A 1 87 ? -0.541 -12.908 24.474 1.00 89.38 87 LEU A N 1
ATOM 700 C CA . LEU A 1 87 ? -1.076 -14.273 24.628 1.00 89.38 87 LEU A CA 1
ATOM 701 C C . LEU A 1 87 ? -2.497 -14.308 25.220 1.00 89.38 87 LEU A C 1
ATOM 703 O O . LEU A 1 87 ? -3.320 -15.121 24.809 1.00 89.38 87 LEU A O 1
ATOM 707 N N . ILE A 1 88 ? -2.800 -13.410 26.165 1.00 89.69 88 ILE A N 1
ATOM 708 C CA . ILE A 1 88 ? -4.132 -13.307 26.784 1.00 89.69 88 ILE A CA 1
ATOM 709 C C . ILE A 1 88 ? -5.128 -12.764 25.753 1.00 89.69 88 ILE A C 1
ATOM 711 O O . ILE A 1 88 ? -6.244 -13.265 25.629 1.00 89.69 88 ILE A O 1
ATOM 715 N N . ARG A 1 89 ? -4.698 -11.765 24.976 1.00 90.44 89 ARG A N 1
ATOM 716 C CA . ARG A 1 89 ? -5.465 -11.178 23.878 1.00 90.44 89 ARG A CA 1
ATOM 717 C C . ARG A 1 89 ? -5.823 -12.227 22.830 1.00 90.44 89 ARG A C 1
ATOM 719 O O . ARG A 1 89 ? -6.996 -12.389 22.512 1.00 90.44 89 ARG A O 1
ATOM 726 N N . ASP A 1 90 ? -4.837 -12.978 22.354 1.00 87.19 90 ASP A N 1
ATOM 727 C CA . ASP A 1 90 ? -5.032 -14.005 21.332 1.00 87.19 90 ASP A CA 1
ATOM 728 C C . ASP A 1 90 ? -5.913 -15.157 21.820 1.00 87.19 90 ASP A C 1
ATOM 730 O O . ASP A 1 90 ? -6.734 -15.645 21.046 1.00 87.19 90 ASP A O 1
ATOM 734 N N . HIS A 1 91 ? -5.818 -15.544 23.099 1.00 88.88 91 HIS A N 1
ATOM 735 C CA . HIS A 1 91 ? -6.750 -16.497 23.705 1.00 88.88 91 HIS A CA 1
ATOM 736 C C . HIS A 1 91 ? -8.201 -16.006 23.568 1.00 88.88 91 HIS A C 1
ATOM 738 O O . HIS A 1 91 ? -8.986 -16.637 22.867 1.00 88.88 91 HIS A O 1
ATOM 744 N N . PHE A 1 92 ? -8.535 -14.832 24.115 1.00 86.44 92 PHE A N 1
ATOM 745 C CA . PHE A 1 92 ? -9.906 -14.296 24.073 1.00 86.44 92 PHE A CA 1
ATOM 746 C C . PHE A 1 92 ? -10.405 -13.907 22.668 1.00 86.44 92 PHE A C 1
ATOM 748 O O . PHE A 1 92 ? -11.613 -13.790 22.468 1.00 86.44 92 PHE A O 1
ATOM 755 N N . ARG A 1 93 ? -9.514 -13.717 21.683 1.00 84.06 93 ARG A N 1
ATOM 756 C CA . ARG A 1 93 ? -9.897 -13.560 20.265 1.00 84.06 93 ARG A CA 1
ATOM 757 C C . ARG A 1 93 ? -10.199 -14.887 19.569 1.00 84.06 93 ARG A C 1
ATOM 759 O O . ARG A 1 93 ? -11.002 -14.896 18.643 1.00 84.06 93 ARG A O 1
ATOM 766 N N . ARG A 1 94 ? -9.553 -15.985 19.980 1.00 83.81 94 ARG A N 1
ATOM 767 C CA . ARG A 1 94 ? -9.808 -17.345 19.465 1.00 83.81 94 ARG A CA 1
ATOM 768 C C . ARG A 1 94 ? -11.000 -18.014 20.149 1.00 83.81 94 ARG A C 1
ATOM 770 O O . ARG A 1 94 ? -11.631 -18.869 19.541 1.00 83.81 94 ARG A O 1
ATOM 777 N N . THR A 1 95 ? -11.316 -17.614 21.379 1.00 80.69 95 THR A N 1
ATOM 778 C CA . THR A 1 95 ? -12.479 -18.074 22.153 1.00 80.69 95 THR A CA 1
ATOM 779 C C . THR A 1 95 ? -13.409 -16.904 22.522 1.00 80.69 95 THR A C 1
ATOM 781 O O . THR A 1 95 ? -13.596 -16.603 23.705 1.00 80.69 95 THR A O 1
ATOM 784 N N . PRO A 1 96 ? -14.002 -16.200 21.532 1.00 74.25 96 PRO A N 1
ATOM 785 C CA . PRO A 1 96 ? -15.011 -15.185 21.820 1.00 74.25 96 PRO A CA 1
ATOM 786 C C . PRO A 1 96 ? -16.218 -15.826 22.524 1.00 74.25 96 PRO A C 1
ATOM 788 O O . PRO A 1 96 ? -16.541 -16.991 22.292 1.00 74.25 96 PRO A O 1
ATOM 791 N N . ALA A 1 97 ? -16.905 -15.070 23.387 1.00 71.31 97 ALA A N 1
ATOM 792 C CA . ALA A 1 97 ? -18.164 -15.554 23.959 1.00 71.31 97 ALA A CA 1
ATOM 793 C C . ALA A 1 97 ? -19.200 -15.789 22.840 1.00 71.31 97 ALA A C 1
ATOM 795 O O . ALA A 1 97 ? -19.252 -14.973 21.920 1.00 71.31 97 ALA A O 1
ATOM 796 N N . PRO A 1 98 ? -20.070 -16.814 22.938 1.00 66.75 98 PRO A N 1
ATOM 797 C CA . PRO A 1 98 ? -21.051 -17.134 21.893 1.00 66.75 98 PRO A CA 1
ATOM 798 C C . PRO A 1 98 ? -21.985 -15.979 21.500 1.00 66.75 98 PRO A C 1
ATOM 800 O O . PRO A 1 98 ? -22.452 -15.931 20.371 1.00 66.75 98 PRO A O 1
ATOM 803 N N . ALA A 1 99 ? -22.228 -15.033 22.412 1.00 67.00 99 ALA A N 1
ATOM 804 C CA . ALA A 1 99 ? -23.041 -13.837 22.182 1.00 67.00 99 ALA A CA 1
ATOM 805 C C . ALA A 1 99 ? -22.312 -12.699 21.427 1.00 67.00 99 ALA A C 1
ATOM 807 O O . ALA A 1 99 ? -22.834 -11.592 21.349 1.00 67.00 99 ALA A O 1
ATOM 808 N N . LEU A 1 100 ? -21.090 -12.914 20.923 1.00 74.69 100 LEU A N 1
ATOM 809 C CA . LEU A 1 100 ? -20.280 -11.871 20.286 1.00 74.69 100 LEU A CA 1
ATOM 810 C C . LEU A 1 100 ? -19.965 -12.186 18.828 1.00 74.69 100 LEU A C 1
ATOM 812 O O . LEU A 1 100 ? -19.061 -12.969 18.545 1.00 74.69 100 LEU A O 1
ATOM 816 N N . ASP A 1 101 ? -20.628 -11.475 17.916 1.00 87.19 101 ASP A N 1
ATOM 817 C CA . ASP A 1 101 ? -20.202 -11.384 16.520 1.00 87.19 101 ASP A CA 1
ATOM 818 C C . ASP A 1 101 ? -18.899 -10.551 16.403 1.00 87.19 101 ASP A C 1
ATOM 820 O O . ASP A 1 101 ? -18.894 -9.351 16.717 1.00 87.19 101 ASP A O 1
ATOM 824 N N . PRO A 1 102 ? -17.786 -11.142 15.919 1.00 88.94 102 PRO A N 1
ATOM 825 C CA . PRO A 1 102 ? -16.549 -10.418 15.639 1.00 88.94 102 PRO A CA 1
ATOM 826 C C . PRO A 1 102 ? -16.729 -9.224 14.697 1.00 88.94 102 PRO A C 1
ATOM 828 O O . PRO A 1 102 ? -16.077 -8.196 14.896 1.00 88.94 102 PRO A O 1
ATOM 831 N N . ARG A 1 103 ? -17.605 -9.334 13.687 1.00 91.81 103 ARG A N 1
ATOM 832 C CA . ARG A 1 103 ? -17.826 -8.295 12.673 1.00 91.81 103 ARG A CA 1
ATOM 833 C C . ARG A 1 103 ? -18.511 -7.078 13.296 1.00 91.81 103 ARG A C 1
ATOM 835 O O . ARG A 1 103 ? -18.033 -5.957 13.127 1.00 91.81 103 ARG A O 1
ATOM 842 N N . ALA A 1 104 ? -19.548 -7.295 14.104 1.00 91.38 104 ALA A N 1
ATOM 843 C CA . ALA A 1 104 ? -20.229 -6.274 14.898 1.00 91.38 104 ALA A CA 1
ATOM 844 C C . ALA A 1 104 ? -19.312 -5.548 15.901 1.00 91.38 104 ALA A C 1
ATOM 846 O O . ALA A 1 104 ? -19.493 -4.344 16.120 1.00 91.38 104 ALA A O 1
ATOM 847 N N . ILE A 1 105 ? -18.330 -6.238 16.499 1.00 91.94 105 ILE A N 1
ATOM 848 C CA . ILE A 1 105 ? -17.304 -5.599 17.345 1.00 91.94 105 ILE A CA 1
ATOM 849 C C . ILE A 1 105 ? -16.349 -4.765 16.489 1.00 91.94 105 ILE A C 1
ATOM 851 O O . ILE A 1 105 ? -16.075 -3.609 16.818 1.00 91.94 105 ILE A O 1
ATOM 855 N N . HIS A 1 106 ? -15.853 -5.327 15.385 1.00 95.31 106 HIS A N 1
ATOM 856 C CA . HIS A 1 106 ? -14.956 -4.629 14.471 1.00 95.31 106 HIS A CA 1
ATOM 857 C C . HIS A 1 106 ? -15.593 -3.348 13.899 1.00 95.31 106 HIS A C 1
ATOM 859 O O . HIS A 1 106 ? -14.930 -2.314 13.885 1.00 95.31 106 HIS A O 1
ATOM 865 N N . LEU A 1 107 ? -16.887 -3.367 13.563 1.00 95.75 107 LEU A N 1
ATOM 866 C CA . LEU A 1 107 ? -17.659 -2.194 13.129 1.00 95.75 107 LEU A CA 1
ATOM 867 C C . LEU A 1 107 ? -17.682 -1.071 14.181 1.00 95.75 107 LEU A C 1
ATOM 869 O O . LEU A 1 107 ? -17.458 0.098 13.866 1.00 95.75 107 LEU A O 1
ATOM 873 N N . ARG A 1 108 ? -17.930 -1.418 15.447 1.00 95.25 108 ARG A N 1
ATOM 874 C CA . ARG A 1 108 ? -17.980 -0.449 16.555 1.00 95.25 108 ARG A CA 1
ATOM 875 C C . ARG A 1 108 ? -16.613 0.134 16.869 1.00 95.25 108 ARG A C 1
ATOM 877 O O . ARG A 1 108 ? -16.501 1.332 17.104 1.00 95.25 108 ARG A O 1
ATOM 884 N N . LEU A 1 109 ? -15.568 -0.691 16.825 1.00 96.00 109 LEU A N 1
ATOM 885 C CA . LEU A 1 109 ? -14.191 -0.232 17.004 1.00 96.00 109 LEU A CA 1
ATOM 886 C C . LEU A 1 109 ? -13.734 0.656 15.847 1.00 96.00 109 LEU A C 1
ATOM 888 O O . LEU A 1 109 ? -13.083 1.662 16.101 1.00 96.00 109 LEU A O 1
ATOM 892 N N . TYR A 1 110 ? -14.125 0.350 14.609 1.00 97.38 110 TYR A N 1
ATOM 893 C CA . TYR A 1 110 ? -13.901 1.221 13.456 1.00 97.38 110 TYR A CA 1
ATOM 894 C C . TYR A 1 110 ? -14.514 2.612 13.675 1.00 97.38 110 TYR A C 1
ATOM 896 O O . TYR A 1 110 ? -13.790 3.604 13.630 1.00 97.38 110 TYR A O 1
ATOM 904 N N . ARG A 1 111 ? -15.807 2.682 14.020 1.00 96.00 111 ARG A N 1
ATOM 905 C CA . ARG A 1 111 ? -16.519 3.935 14.332 1.00 96.00 111 ARG A CA 1
ATOM 906 C C . ARG A 1 111 ? -15.884 4.702 15.494 1.00 96.00 111 ARG A C 1
ATOM 908 O O . ARG A 1 111 ? -15.640 5.905 15.394 1.00 96.00 111 ARG A O 1
ATOM 915 N N . LEU A 1 112 ? -15.548 3.999 16.577 1.00 95.69 112 LEU A N 1
ATOM 916 C CA . LEU A 1 112 ? -14.870 4.568 17.741 1.00 95.69 112 LEU A CA 1
ATOM 917 C C . LEU A 1 112 ? -13.507 5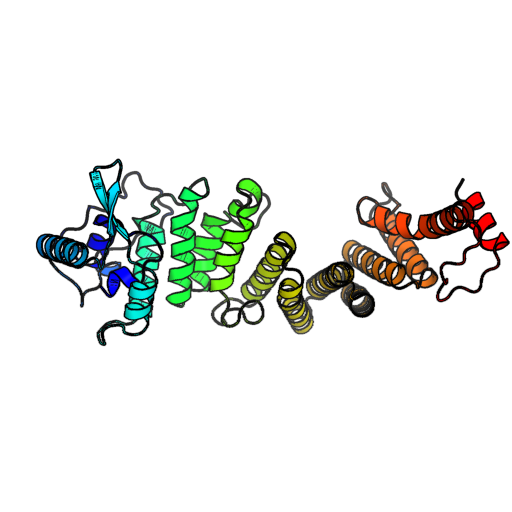.166 17.359 1.00 95.69 112 LEU A C 1
ATOM 919 O O . LEU A 1 112 ? -13.201 6.284 17.765 1.00 95.69 112 LEU A O 1
ATOM 923 N N . TYR A 1 113 ? -12.706 4.458 16.558 1.00 96.75 113 TYR A N 1
ATOM 924 C CA . TYR A 1 113 ? -11.388 4.919 16.122 1.00 96.75 113 TYR A CA 1
ATOM 925 C C . TYR A 1 113 ? -11.448 6.070 15.111 1.00 96.75 113 TYR A C 1
ATOM 927 O O . TYR A 1 113 ? -10.704 7.041 15.252 1.00 96.75 113 TYR A O 1
ATOM 935 N N . ALA A 1 114 ? -12.336 5.980 14.120 1.00 95.56 114 ALA A N 1
ATOM 936 C CA . ALA A 1 114 ? -12.473 6.968 13.056 1.00 95.56 114 ALA A CA 1
ATOM 937 C C . ALA A 1 114 ? -13.128 8.277 13.531 1.00 95.56 114 ALA A C 1
ATOM 939 O O . ALA A 1 114 ? -12.759 9.340 13.030 1.00 95.56 114 ALA A O 1
ATOM 940 N N . GLY A 1 115 ? -14.084 8.212 14.464 1.00 93.31 115 GLY A N 1
ATOM 941 C CA . GLY A 1 115 ? -14.837 9.374 14.943 1.00 93.31 115 GLY A CA 1
ATOM 942 C C . GLY A 1 115 ? -14.385 9.898 16.307 1.00 93.31 115 GLY A C 1
ATOM 943 O O . GLY A 1 115 ? -13.978 11.049 16.443 1.00 93.31 115 GLY A O 1
ATOM 944 N N . VAL A 1 116 ? -14.467 9.051 17.337 1.00 91.94 116 VAL A N 1
ATOM 945 C CA . VAL A 1 116 ? -14.355 9.476 18.747 1.00 91.94 116 VAL A CA 1
ATOM 946 C C . VAL A 1 116 ? -12.902 9.613 19.206 1.00 91.94 116 VAL A C 1
ATOM 948 O O . VAL A 1 116 ? -12.539 10.597 19.844 1.00 91.94 116 VAL A O 1
ATOM 951 N N . ILE A 1 117 ? -12.059 8.625 18.894 1.00 92.94 117 ILE A N 1
ATOM 952 C CA . ILE A 1 117 ? -10.641 8.611 19.286 1.00 92.94 117 ILE A CA 1
ATOM 953 C C . ILE A 1 117 ? -9.827 9.560 18.402 1.00 92.94 117 ILE A C 1
ATOM 955 O O . ILE A 1 117 ? -8.846 10.134 18.878 1.00 92.94 117 ILE A O 1
ATOM 959 N N . GLN A 1 118 ? -10.235 9.751 17.141 1.00 93.56 118 GLN A N 1
ATOM 960 C CA . GLN A 1 118 ? -9.634 10.731 16.242 1.00 93.56 118 GLN A CA 1
ATOM 961 C C . GLN A 1 118 ? -10.634 11.806 15.786 1.00 93.56 118 GLN A C 1
ATOM 963 O O . GLN A 1 118 ? -11.116 11.759 14.651 1.00 93.56 118 GLN A O 1
ATOM 968 N N . PRO A 1 119 ? -10.902 12.806 16.650 1.00 91.81 119 PRO A N 1
ATOM 969 C CA . PRO A 1 119 ? -11.808 13.911 16.352 1.00 91.81 119 PRO A CA 1
ATOM 970 C C . PRO A 1 119 ? -11.248 14.905 15.319 1.00 91.81 119 PRO A C 1
ATOM 972 O O . PRO A 1 119 ? -11.960 15.799 14.876 1.00 91.81 119 PRO A O 1
ATOM 975 N N . ILE A 1 120 ? -9.983 14.798 14.906 1.00 93.62 120 ILE A N 1
ATOM 976 C CA . ILE A 1 120 ? -9.433 15.627 13.828 1.00 93.62 120 ILE A CA 1
ATOM 977 C C . ILE A 1 120 ? -9.551 14.845 12.516 1.00 93.62 120 ILE A C 1
ATOM 979 O O . ILE A 1 120 ? -9.147 13.683 12.428 1.00 93.62 120 ILE A O 1
ATOM 983 N N . TRP A 1 121 ? -10.086 15.469 11.464 1.00 94.19 121 TRP A N 1
ATOM 984 C CA . TRP A 1 121 ? -10.251 14.808 10.166 1.00 94.19 121 TRP A CA 1
ATOM 985 C C . TRP A 1 121 ? -8.900 14.404 9.566 1.00 94.19 121 TRP A C 1
ATOM 987 O O . TRP A 1 121 ? -8.671 13.232 9.268 1.00 94.19 121 TRP A O 1
ATOM 997 N N . ARG A 1 122 ? -7.970 15.361 9.471 1.00 95.06 122 ARG A N 1
ATOM 998 C CA . ARG A 1 122 ? -6.609 15.182 8.936 1.00 95.06 122 ARG A CA 1
ATOM 999 C C . ARG A 1 122 ? -5.553 15.505 10.001 1.00 95.06 122 ARG A C 1
ATOM 1001 O O . ARG A 1 122 ? -4.928 16.564 9.944 1.00 95.06 122 ARG A O 1
ATOM 1008 N N . PRO A 1 123 ? -5.346 14.619 10.991 1.00 95.75 123 PRO A N 1
ATOM 1009 C CA . PRO A 1 123 ? -4.396 14.848 12.073 1.00 95.75 123 PRO A CA 1
ATOM 1010 C C . PRO A 1 123 ? -2.954 14.844 11.547 1.00 95.75 123 PRO A C 1
ATOM 1012 O O . PRO A 1 123 ? -2.645 14.217 10.529 1.00 95.75 123 PRO A O 1
ATOM 1015 N N . ASN A 1 124 ? -2.066 15.561 12.236 1.00 95.19 124 ASN A N 1
ATOM 1016 C CA . ASN A 1 124 ? -0.653 15.677 11.872 1.00 95.19 124 ASN A CA 1
ATOM 1017 C C . ASN A 1 124 ? 0.220 14.679 12.649 1.00 95.19 124 ASN A C 1
ATOM 1019 O O . ASN A 1 124 ? -0.063 14.362 13.804 1.00 95.19 124 ASN A O 1
ATOM 1023 N N . GLY A 1 125 ? 1.321 14.246 12.028 1.00 97.00 125 GLY A N 1
ATOM 1024 C CA . GLY A 1 125 ? 2.322 13.377 12.653 1.00 97.00 125 GLY A CA 1
ATOM 1025 C C . GLY A 1 125 ? 1.877 11.919 12.833 1.00 97.00 125 GLY A C 1
ATOM 1026 O O . GLY A 1 125 ? 0.709 11.567 12.669 1.00 97.00 125 GLY A O 1
ATOM 1027 N N . LEU A 1 126 ? 2.833 11.049 13.172 1.00 96.31 126 LEU A N 1
ATOM 1028 C CA . LEU A 1 126 ? 2.597 9.603 13.284 1.00 96.31 126 LEU A CA 1
ATOM 1029 C C . LEU A 1 126 ? 1.619 9.251 14.417 1.00 96.31 126 LEU A C 1
ATOM 1031 O O . LEU A 1 126 ? 0.728 8.429 14.213 1.00 96.31 126 LEU A O 1
ATOM 1035 N N . ASP A 1 127 ? 1.721 9.919 15.571 1.00 94.25 127 ASP A N 1
ATOM 1036 C CA . ASP A 1 127 ? 0.778 9.743 16.685 1.00 94.25 127 ASP A CA 1
ATOM 1037 C C . ASP A 1 127 ? -0.656 10.139 16.309 1.00 94.25 127 ASP A C 1
ATOM 1039 O O . ASP A 1 127 ? -1.607 9.474 16.718 1.00 94.25 127 ASP A O 1
ATOM 1043 N N . GLY A 1 128 ? -0.813 11.180 15.484 1.00 94.81 128 GLY A N 1
ATOM 1044 C CA . GLY A 1 128 ? -2.105 11.596 14.947 1.00 94.81 128 GLY A CA 1
ATOM 1045 C C . GLY A 1 128 ? -2.703 10.573 13.979 1.00 94.81 128 GLY A C 1
ATOM 1046 O O . GLY A 1 128 ? -3.909 10.331 14.007 1.00 94.81 128 GLY A O 1
ATOM 1047 N N . LEU A 1 129 ? -1.873 9.927 13.155 1.00 97.75 129 LEU A N 1
ATOM 1048 C CA . LEU A 1 129 ? -2.320 8.885 12.226 1.00 97.75 129 LEU A CA 1
ATOM 1049 C C . LEU A 1 129 ? -2.579 7.524 12.897 1.00 97.75 129 LEU A C 1
ATOM 1051 O O . LEU A 1 129 ? -3.344 6.734 12.347 1.00 97.75 129 LEU A O 1
ATOM 1055 N N . ARG A 1 130 ? -1.999 7.230 14.073 1.00 96.62 130 ARG A N 1
ATOM 1056 C CA . ARG A 1 130 ? -2.132 5.914 14.738 1.00 96.62 130 ARG A CA 1
ATOM 1057 C C . ARG A 1 130 ? -3.592 5.447 14.905 1.00 96.62 130 ARG A C 1
ATOM 1059 O O . ARG A 1 130 ? -3.876 4.332 14.468 1.00 96.62 130 ARG A O 1
ATOM 1066 N N . PRO A 1 131 ? -4.537 6.256 15.430 1.00 97.12 131 PRO A N 1
ATOM 1067 C CA . PRO A 1 131 ? -5.952 5.877 15.481 1.00 97.12 131 PRO A CA 1
ATOM 1068 C C . PRO A 1 131 ? -6.571 5.546 14.117 1.00 97.12 131 PRO A C 1
ATOM 1070 O O . PRO A 1 131 ? -7.436 4.681 14.031 1.00 97.12 131 PRO A O 1
ATOM 1073 N N . LEU A 1 132 ? -6.130 6.205 13.040 1.00 98.44 132 LEU A N 1
ATOM 1074 C CA . LEU A 1 132 ? -6.655 5.969 11.695 1.00 98.44 132 LEU A CA 1
ATOM 1075 C C . LEU A 1 132 ? -6.147 4.641 11.116 1.00 98.44 132 LEU A C 1
ATOM 1077 O O . LEU A 1 132 ? -6.896 3.947 10.436 1.00 98.44 132 LEU A O 1
ATOM 1081 N N . TYR A 1 133 ? -4.915 4.232 11.432 1.00 98.50 133 TYR A N 1
ATOM 1082 C CA . TYR A 1 133 ? -4.424 2.893 11.084 1.00 98.50 133 TYR A CA 1
ATOM 1083 C C . TYR A 1 133 ? -5.155 1.778 11.852 1.00 98.50 133 TYR A C 1
ATOM 1085 O O . TYR A 1 133 ? -5.369 0.694 11.303 1.00 98.50 133 TYR A O 1
ATOM 1093 N N . GLU A 1 134 ? -5.577 2.031 13.097 1.00 98.19 134 GLU A N 1
ATOM 1094 C CA . GLU A 1 134 ? -6.497 1.135 13.811 1.00 98.19 134 GLU A CA 1
ATOM 1095 C C . GLU A 1 134 ? -7.888 1.131 13.161 1.00 98.19 134 GLU A C 1
ATOM 1097 O O . GLU A 1 134 ? -8.442 0.055 12.940 1.00 98.19 134 GLU A O 1
ATOM 1102 N N . ALA A 1 135 ? -8.425 2.287 12.754 1.00 98.38 135 ALA A N 1
ATOM 1103 C CA . ALA A 1 135 ? -9.678 2.350 12.001 1.00 98.38 135 ALA A CA 1
ATOM 1104 C C . ALA A 1 135 ? -9.610 1.523 10.702 1.00 98.38 135 ALA A C 1
ATOM 1106 O O . ALA A 1 135 ? -10.472 0.674 10.507 1.00 98.38 135 ALA A O 1
ATOM 1107 N N . VAL A 1 136 ? -8.567 1.657 9.870 1.00 98.69 136 VAL A N 1
ATOM 1108 C CA . VAL A 1 136 ? -8.384 0.820 8.660 1.00 98.69 136 VAL A CA 1
ATOM 1109 C C . VAL A 1 136 ? -8.407 -0.676 8.998 1.00 98.69 136 VAL A C 1
ATOM 1111 O O . VAL A 1 136 ? -9.114 -1.453 8.356 1.00 98.69 136 VAL A O 1
ATOM 1114 N N . HIS A 1 137 ? -7.680 -1.087 10.042 1.00 98.12 137 HIS A N 1
ATOM 1115 C CA . HIS A 1 137 ? -7.659 -2.478 10.499 1.00 98.12 137 HIS A CA 1
ATOM 1116 C C . HIS A 1 137 ? -9.040 -2.980 10.940 1.00 98.12 137 HIS A C 1
ATOM 1118 O O . HIS A 1 137 ? -9.419 -4.116 10.639 1.00 98.12 137 HIS A O 1
ATOM 1124 N N . HIS A 1 138 ? -9.784 -2.149 11.671 1.00 98.12 138 HIS A N 1
ATOM 1125 C CA . HIS A 1 138 ? -11.098 -2.507 12.180 1.00 98.12 138 HIS A CA 1
ATOM 1126 C C . HIS A 1 138 ? -12.183 -2.473 11.096 1.00 98.12 138 HIS A C 1
ATOM 1128 O O . HIS A 1 138 ? -12.992 -3.394 11.068 1.00 98.12 138 HIS A O 1
ATOM 1134 N N . GLY A 1 139 ? -12.159 -1.504 10.177 1.00 98.19 139 GLY A N 1
ATOM 1135 C CA . GLY A 1 139 ? -13.122 -1.357 9.082 1.00 98.19 139 GLY A CA 1
ATOM 1136 C C . GLY A 1 139 ? -13.023 -2.495 8.067 1.00 98.19 139 GLY A C 1
ATOM 1137 O O . GLY A 1 139 ? -14.018 -3.167 7.804 1.00 98.19 139 GLY A O 1
ATOM 1138 N N . ALA A 1 140 ? -11.810 -2.829 7.615 1.00 97.75 140 ALA A N 1
ATOM 1139 C CA . ALA A 1 140 ? -11.580 -4.000 6.764 1.00 97.75 140 ALA A CA 1
ATOM 1140 C C . ALA A 1 140 ? -12.111 -5.295 7.410 1.00 97.75 140 ALA A C 1
ATOM 1142 O O . ALA A 1 140 ? -12.760 -6.114 6.768 1.00 97.75 140 ALA A O 1
ATOM 1143 N N . ARG A 1 141 ? -11.922 -5.453 8.726 1.00 96.56 141 ARG A N 1
ATOM 1144 C CA 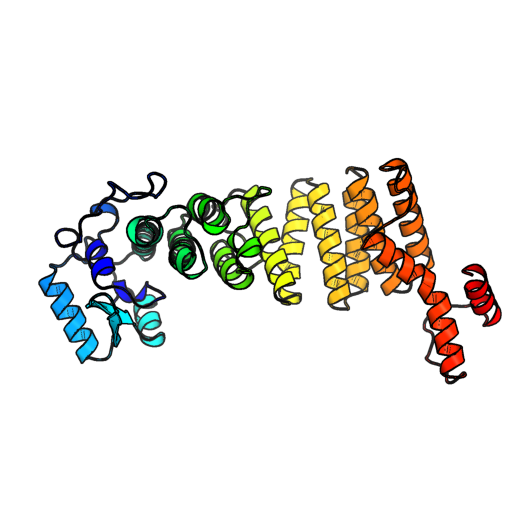. ARG A 1 141 ? -12.400 -6.620 9.491 1.00 96.56 141 ARG A CA 1
ATOM 1145 C C . ARG A 1 141 ? -13.851 -6.511 9.978 1.00 96.56 141 ARG A C 1
ATOM 1147 O O . ARG A 1 141 ? -14.360 -7.441 10.596 1.00 96.56 141 ARG A O 1
ATOM 1154 N N . ALA A 1 142 ? -14.527 -5.418 9.636 1.00 96.62 142 ALA A N 1
ATOM 1155 C CA . ALA A 1 142 ? -15.979 -5.292 9.607 1.00 96.62 142 ALA A CA 1
ATOM 1156 C C . ALA A 1 142 ? -16.551 -5.569 8.197 1.00 96.62 142 ALA A C 1
ATOM 1158 O O . ALA A 1 142 ? -17.764 -5.496 8.003 1.00 96.62 142 ALA A O 1
ATOM 1159 N N . GLY A 1 143 ? -15.707 -5.882 7.205 1.00 96.94 143 GLY A N 1
ATOM 1160 C CA . GLY A 1 143 ? -16.092 -6.007 5.796 1.00 96.94 143 GLY A CA 1
ATOM 1161 C C . GLY A 1 143 ? -16.427 -4.670 5.124 1.00 96.94 143 GLY A C 1
ATOM 1162 O O . GLY A 1 143 ? -17.081 -4.663 4.089 1.00 96.94 143 GLY A O 1
ATOM 1163 N N . LEU A 1 144 ? -16.016 -3.541 5.712 1.00 97.50 144 LEU A N 1
ATOM 1164 C CA . LEU A 1 144 ? -16.164 -2.194 5.150 1.00 97.50 144 LEU A CA 1
ATOM 1165 C C . LEU A 1 144 ? -14.906 -1.815 4.356 1.00 97.50 144 LEU A C 1
ATOM 1167 O O . LEU A 1 144 ? -14.250 -0.818 4.650 1.00 97.50 144 LEU A O 1
ATOM 1171 N N . TYR A 1 145 ? -14.515 -2.658 3.396 1.00 98.38 145 TYR A N 1
ATOM 1172 C CA . TYR A 1 145 ? -13.252 -2.498 2.669 1.00 98.38 145 TYR A CA 1
ATOM 1173 C C . TYR A 1 145 ? -13.189 -1.185 1.882 1.00 98.38 145 TYR A C 1
ATOM 1175 O O . TYR A 1 145 ? -12.242 -0.428 2.072 1.00 98.38 145 TYR A O 1
ATOM 1183 N N . GLN A 1 146 ? -14.206 -0.893 1.065 1.00 98.56 146 GLN A N 1
ATOM 1184 C CA . GLN A 1 146 ? -14.268 0.331 0.260 1.00 98.56 146 GLN A CA 1
ATOM 1185 C C . GLN A 1 146 ? -14.337 1.590 1.143 1.00 98.56 146 GLN A C 1
ATOM 1187 O O . GLN A 1 146 ? -13.523 2.491 0.997 1.00 98.56 146 GLN A O 1
ATOM 1192 N N . GLU A 1 147 ? -15.217 1.617 2.151 1.00 97.88 147 GLU A N 1
ATOM 1193 C CA . GLU A 1 147 ? -15.345 2.765 3.066 1.00 97.88 147 GLU A CA 1
ATOM 1194 C C . GLU A 1 147 ? -14.043 3.034 3.847 1.00 97.88 147 GLU A C 1
ATOM 1196 O O . GLU A 1 147 ? -13.582 4.170 3.931 1.00 97.88 147 GLU A O 1
ATOM 1201 N N . ALA A 1 148 ? -13.391 1.993 4.380 1.00 98.50 148 ALA A N 1
ATOM 1202 C CA . ALA A 1 148 ? -12.125 2.150 5.098 1.00 98.50 148 ALA A CA 1
ATOM 1203 C C . ALA A 1 148 ? -10.956 2.543 4.172 1.00 98.50 148 ALA A C 1
ATOM 1205 O O . ALA A 1 148 ? -9.994 3.175 4.630 1.00 98.50 148 ALA A O 1
ATOM 1206 N N . LEU A 1 149 ? -11.025 2.176 2.889 1.00 98.75 149 LEU A N 1
ATOM 1207 C CA . LEU A 1 149 ? -10.090 2.622 1.864 1.00 98.75 149 LEU A CA 1
ATOM 1208 C C . LEU A 1 149 ? -10.290 4.112 1.575 1.00 98.75 149 LEU A C 1
ATOM 1210 O O . LEU A 1 149 ? -9.350 4.887 1.752 1.00 98.75 149 LEU A O 1
ATOM 1214 N N . ASP A 1 150 ? -11.501 4.515 1.206 1.00 98.25 150 ASP A N 1
ATOM 1215 C CA . ASP A 1 150 ? -11.804 5.868 0.741 1.00 98.25 150 ASP A CA 1
ATOM 1216 C C . ASP A 1 150 ? -11.769 6.884 1.888 1.00 98.25 150 ASP A C 1
ATOM 1218 O O . ASP A 1 150 ? -10.941 7.799 1.892 1.00 98.25 150 ASP A O 1
ATOM 1222 N N . GLU A 1 151 ? -12.600 6.686 2.913 1.00 97.38 151 GLU A N 1
ATOM 1223 C CA . GLU A 1 151 ? -12.855 7.670 3.973 1.00 97.38 151 GLU A CA 1
ATOM 1224 C C . GLU A 1 151 ? -11.734 7.754 5.012 1.00 97.38 151 GLU A C 1
ATOM 1226 O O . GLU A 1 151 ? -11.587 8.767 5.698 1.00 97.38 151 GLU A O 1
ATOM 1231 N N . VAL A 1 152 ? -10.911 6.709 5.151 1.00 98.50 152 VAL A N 1
ATOM 1232 C CA . VAL A 1 152 ? -9.826 6.685 6.146 1.00 98.50 152 VAL A CA 1
ATOM 1233 C C . VAL A 1 152 ? -8.451 6.638 5.500 1.00 98.50 152 VAL A C 1
ATOM 1235 O O . VAL A 1 152 ? -7.637 7.536 5.751 1.00 98.50 152 VAL A O 1
ATOM 1238 N N . TYR A 1 153 ? -8.156 5.628 4.679 1.00 98.62 153 TYR A N 1
ATOM 1239 C CA . TYR A 1 153 ? -6.813 5.493 4.122 1.00 98.62 153 TYR A CA 1
ATOM 1240 C C . TYR A 1 153 ? -6.507 6.593 3.095 1.00 98.62 153 TYR A C 1
ATOM 1242 O O . TYR A 1 153 ? -5.545 7.344 3.271 1.00 98.62 153 TYR A O 1
ATOM 1250 N N . ILE A 1 154 ? -7.350 6.785 2.084 1.00 98.44 154 ILE A N 1
ATOM 1251 C CA . ILE A 1 154 ? -7.153 7.806 1.054 1.00 98.44 154 ILE A CA 1
ATOM 1252 C C . ILE A 1 154 ? -7.452 9.201 1.615 1.00 98.44 154 ILE A C 1
ATOM 1254 O O . ILE A 1 154 ? -6.559 10.054 1.632 1.00 98.44 154 ILE A O 1
ATOM 1258 N N . ALA A 1 155 ? -8.662 9.464 2.113 1.00 97.81 155 ALA A N 1
ATOM 1259 C CA . ALA A 1 155 ? -9.102 10.822 2.435 1.00 97.81 155 ALA A CA 1
ATOM 1260 C C . ALA A 1 155 ? -8.374 11.463 3.631 1.00 97.81 155 ALA A C 1
ATOM 1262 O O . ALA A 1 155 ? -8.182 12.687 3.631 1.00 97.81 155 ALA A O 1
ATOM 1263 N N . ARG A 1 156 ? -7.932 10.672 4.624 1.00 98.06 156 ARG A N 1
ATOM 1264 C CA . ARG A 1 156 ? -7.382 11.181 5.899 1.00 98.06 156 ARG A CA 1
ATOM 1265 C C . ARG A 1 156 ? -5.901 10.872 6.112 1.00 98.06 156 ARG A C 1
ATOM 1267 O O . ARG A 1 156 ? -5.152 11.785 6.464 1.00 98.06 156 ARG A O 1
ATOM 1274 N N . ILE A 1 157 ? -5.470 9.625 5.884 1.00 98.50 157 ILE A N 1
ATOM 1275 C CA . ILE A 1 157 ? -4.066 9.203 6.055 1.00 98.50 157 ILE A CA 1
ATOM 1276 C C . ILE A 1 157 ? -3.201 9.714 4.894 1.00 98.50 157 ILE A C 1
ATOM 1278 O O . ILE A 1 157 ? -2.218 10.424 5.121 1.00 98.50 157 ILE A O 1
ATOM 1282 N N . LEU A 1 158 ? -3.582 9.402 3.651 1.00 98.44 158 LEU A N 1
ATOM 1283 C CA . LEU A 1 158 ? -2.897 9.898 2.454 1.00 98.44 158 LEU A CA 1
ATOM 1284 C C . LEU A 1 158 ? -3.275 11.350 2.133 1.00 98.44 158 LEU A C 1
ATOM 1286 O O . LEU A 1 158 ? -2.465 12.066 1.556 1.00 98.44 158 LEU A O 1
ATOM 1290 N N . ARG A 1 159 ? -4.461 11.814 2.546 1.00 97.38 159 ARG A N 1
ATOM 1291 C CA . ARG A 1 159 ? -5.026 13.131 2.184 1.00 97.38 159 ARG A CA 1
ATOM 1292 C C . ARG A 1 159 ? -5.273 13.285 0.673 1.00 97.38 159 ARG A C 1
ATOM 1294 O O . ARG A 1 159 ? -5.202 14.387 0.138 1.00 97.38 159 ARG A O 1
ATOM 1301 N N . GLY A 1 160 ? -5.616 12.180 0.012 1.00 96.38 160 GLY A N 1
ATOM 1302 C CA . GLY A 1 160 ? -5.820 12.062 -1.431 1.00 96.38 160 GLY A CA 1
ATOM 1303 C C . GLY A 1 160 ? -4.619 11.468 -2.176 1.00 96.38 160 GLY A C 1
ATOM 1304 O O . GLY A 1 160 ? -3.563 11.204 -1.598 1.00 96.38 160 GLY A O 1
ATOM 1305 N N . THR A 1 161 ? -4.801 11.266 -3.482 1.00 93.88 161 THR A N 1
ATOM 1306 C CA . THR A 1 161 ? -3.833 10.649 -4.413 1.00 93.88 161 THR A CA 1
ATOM 1307 C C . THR A 1 161 ? -3.265 11.628 -5.453 1.00 93.88 161 THR A C 1
ATOM 1309 O O . THR A 1 161 ? -2.499 11.227 -6.325 1.00 93.88 161 THR A O 1
ATOM 1312 N N . GLY A 1 162 ? -3.616 12.917 -5.364 1.00 91.00 162 GLY A N 1
ATOM 1313 C CA . GLY A 1 162 ? -3.090 13.982 -6.226 1.00 91.00 162 GLY A CA 1
ATOM 1314 C C . GLY A 1 162 ? -1.707 14.504 -5.805 1.00 91.00 162 GLY A C 1
ATOM 1315 O O . GLY A 1 162 ? -1.019 13.911 -4.973 1.00 91.00 162 GLY A O 1
ATOM 1316 N N . ASN A 1 163 ? -1.309 15.657 -6.354 1.00 84.31 163 ASN A N 1
ATOM 1317 C CA . ASN A 1 163 ? 0.016 16.258 -6.128 1.00 84.31 163 ASN A CA 1
ATOM 1318 C C . ASN A 1 163 ? 0.326 16.522 -4.642 1.00 84.31 163 ASN A C 1
ATOM 1320 O O . ASN A 1 163 ? 1.401 16.145 -4.174 1.00 84.31 163 ASN A O 1
ATOM 1324 N N . ASP A 1 164 ? -0.630 17.072 -3.890 1.00 86.12 164 ASP A N 1
ATOM 1325 C CA . ASP A 1 164 ? -0.514 17.320 -2.441 1.00 86.12 164 ASP A CA 1
ATOM 1326 C C . ASP A 1 164 ? -0.914 16.115 -1.567 1.00 86.12 164 ASP A C 1
ATOM 1328 O O . ASP A 1 164 ? -0.942 16.201 -0.336 1.00 86.12 164 ASP A O 1
ATOM 1332 N N . GLY A 1 165 ? -1.235 14.986 -2.205 1.00 94.44 165 GLY A N 1
ATOM 1333 C CA . GLY A 1 165 ? -1.614 13.735 -1.561 1.00 94.44 165 GLY A CA 1
ATOM 1334 C C . GLY A 1 165 ? -0.431 12.929 -1.021 1.00 94.44 165 GLY A C 1
ATOM 1335 O O . GLY A 1 165 ? 0.714 13.384 -0.960 1.00 94.44 165 GLY A O 1
ATOM 1336 N N . PHE A 1 166 ? -0.719 11.685 -0.639 1.00 96.62 166 PHE A N 1
ATOM 1337 C CA . PHE A 1 166 ? 0.226 10.743 -0.029 1.00 96.62 166 PHE A CA 1
ATOM 1338 C C . PHE A 1 166 ? 0.981 11.297 1.200 1.00 96.62 166 PHE A C 1
ATOM 1340 O O . PHE A 1 166 ? 2.165 11.024 1.387 1.00 96.62 166 PHE A O 1
ATOM 1347 N N . TYR A 1 167 ? 0.304 12.064 2.060 1.00 98.00 167 TYR A N 1
ATOM 1348 C CA . TYR A 1 167 ? 0.875 12.717 3.245 1.00 98.00 167 TYR A CA 1
ATOM 1349 C C . TYR A 1 167 ? 1.701 11.776 4.139 1.00 98.00 167 TYR A C 1
ATOM 1351 O O . TYR A 1 167 ? 2.837 12.109 4.486 1.00 98.00 167 TYR A O 1
ATOM 1359 N N . SER A 1 168 ? 1.176 10.596 4.486 1.00 97.94 168 SER A N 1
ATOM 1360 C CA . SER A 1 168 ? 1.871 9.638 5.358 1.00 97.94 168 SER A CA 1
ATOM 1361 C C . SER A 1 168 ? 3.241 9.213 4.808 1.00 97.94 168 SER A C 1
ATOM 1363 O O . SER A 1 168 ? 4.221 9.196 5.551 1.00 97.94 168 SER A O 1
ATOM 1365 N N . THR A 1 169 ? 3.359 8.937 3.509 1.00 95.12 169 THR A N 1
ATOM 1366 C CA . THR A 1 169 ? 4.629 8.530 2.886 1.00 95.12 169 THR A CA 1
ATOM 1367 C C . THR A 1 169 ? 5.497 9.728 2.505 1.00 95.12 169 THR A C 1
ATOM 1369 O O . THR A 1 169 ? 6.669 9.752 2.868 1.00 95.12 169 THR A O 1
ATOM 1372 N N . ARG A 1 170 ? 4.939 10.757 1.851 1.00 94.44 170 ARG A N 1
ATOM 1373 C CA . ARG A 1 170 ? 5.694 11.921 1.341 1.00 94.44 170 ARG A CA 1
ATOM 1374 C C . ARG A 1 170 ? 6.128 12.924 2.410 1.00 94.44 170 ARG A C 1
ATOM 1376 O O . ARG A 1 170 ? 7.108 13.629 2.191 1.00 94.44 170 ARG A O 1
ATOM 1383 N N . LYS A 1 171 ? 5.398 13.053 3.525 1.00 96.25 171 LYS A N 1
ATOM 1384 C CA . LYS A 1 171 ? 5.724 14.011 4.603 1.00 96.25 171 LYS A CA 1
ATOM 1385 C C . LYS A 1 171 ? 6.227 13.349 5.881 1.00 96.25 171 LYS A C 1
ATOM 1387 O O . LYS A 1 171 ? 6.987 13.987 6.599 1.00 96.25 171 LYS A O 1
ATOM 1392 N N . LEU A 1 172 ? 5.817 12.111 6.175 1.00 97.12 172 LEU A N 1
ATOM 1393 C CA . LEU A 1 172 ? 6.200 11.410 7.412 1.00 97.12 172 LEU A CA 1
ATOM 1394 C C . LEU A 1 172 ? 7.074 10.164 7.191 1.00 97.12 172 LEU A C 1
ATOM 1396 O O . LEU A 1 172 ? 7.474 9.543 8.171 1.00 97.12 172 LEU A O 1
ATOM 1400 N N . GLY A 1 173 ? 7.349 9.764 5.942 1.00 96.25 173 GLY A N 1
ATOM 1401 C CA . GLY A 1 173 ? 8.147 8.567 5.646 1.00 96.25 173 GLY A CA 1
ATOM 1402 C C . GLY A 1 173 ? 7.517 7.256 6.138 1.00 96.25 173 GLY A C 1
ATOM 1403 O O . GLY A 1 173 ? 8.222 6.269 6.330 1.00 96.25 173 GLY A O 1
ATOM 1404 N N . ALA A 1 174 ? 6.199 7.217 6.361 1.00 97.31 174 ALA A N 1
ATOM 1405 C CA . ALA A 1 174 ? 5.507 6.160 7.105 1.00 97.31 174 ALA A CA 1
ATOM 1406 C C . ALA A 1 174 ? 5.338 4.819 6.352 1.00 97.31 174 ALA A C 1
ATOM 1408 O O . ALA A 1 174 ? 4.384 4.090 6.614 1.00 97.31 174 ALA A O 1
ATOM 1409 N N . VAL A 1 175 ? 6.248 4.475 5.432 1.00 97.50 175 VAL A N 1
ATOM 1410 C CA . VAL A 1 175 ? 6.149 3.363 4.463 1.00 97.50 175 VAL A CA 1
ATOM 1411 C C . VAL A 1 175 ? 5.749 2.032 5.117 1.00 97.50 175 VAL A C 1
ATOM 1413 O O . VAL A 1 175 ? 4.851 1.354 4.620 1.00 97.50 175 VAL A O 1
ATOM 1416 N N . SER A 1 176 ? 6.343 1.681 6.263 1.00 97.50 176 SER A N 1
ATOM 1417 C CA . SER A 1 176 ? 6.027 0.447 7.003 1.00 97.50 176 SER A CA 1
ATOM 1418 C C . SER A 1 176 ? 4.621 0.433 7.610 1.00 97.50 176 SER A C 1
ATOM 1420 O O . SER A 1 176 ? 3.950 -0.598 7.576 1.00 97.50 176 SER A O 1
ATOM 1422 N N . ALA A 1 177 ? 4.161 1.563 8.158 1.00 97.81 177 ALA A N 1
ATOM 1423 C CA . ALA A 1 177 ? 2.817 1.685 8.731 1.00 97.81 177 ALA A CA 1
ATOM 1424 C C . ALA A 1 177 ? 1.754 1.645 7.625 1.00 97.81 177 ALA A C 1
ATOM 1426 O O . ALA A 1 177 ? 0.756 0.937 7.732 1.00 97.81 177 ALA A O 1
ATOM 1427 N N . ASP A 1 178 ? 2.040 2.329 6.522 1.00 98.19 178 ASP A N 1
ATOM 1428 C CA . ASP A 1 178 ? 1.253 2.328 5.300 1.00 98.19 178 ASP A CA 1
ATOM 1429 C C . ASP A 1 178 ? 1.127 0.916 4.696 1.00 98.19 178 ASP A C 1
ATOM 1431 O O . ASP A 1 178 ? 0.027 0.487 4.369 1.00 98.19 178 ASP A O 1
ATOM 1435 N N . LEU A 1 179 ? 2.218 0.144 4.608 1.00 98.38 179 LEU A N 1
ATOM 1436 C CA . LEU A 1 179 ? 2.173 -1.242 4.122 1.00 98.38 179 LEU A CA 1
ATOM 1437 C C . LEU A 1 179 ? 1.360 -2.151 5.058 1.00 98.38 179 LEU A C 1
ATOM 1439 O O . LEU A 1 179 ? 0.603 -3.008 4.599 1.00 98.38 179 LEU A O 1
ATOM 1443 N N . ALA A 1 180 ? 1.483 -1.950 6.373 1.00 97.94 180 ALA A N 1
ATOM 1444 C CA . ALA A 1 180 ? 0.671 -2.651 7.363 1.00 97.94 180 ALA A CA 1
ATOM 1445 C C . ALA A 1 180 ? -0.820 -2.271 7.286 1.00 97.94 180 ALA A C 1
ATOM 1447 O O . ALA A 1 180 ? -1.663 -3.104 7.621 1.00 97.94 180 ALA A O 1
ATOM 1448 N N . ALA A 1 181 ? -1.147 -1.056 6.828 1.00 98.31 181 ALA A N 1
ATOM 1449 C CA . ALA A 1 181 ? -2.507 -0.611 6.532 1.00 98.31 181 ALA A CA 1
ATOM 1450 C C . ALA A 1 181 ? -3.036 -1.272 5.251 1.00 98.31 181 ALA A C 1
ATOM 1452 O O . ALA A 1 181 ? -4.050 -1.969 5.312 1.00 98.31 181 ALA A O 1
ATOM 1453 N N . VAL A 1 182 ? -2.289 -1.148 4.143 1.00 98.44 182 VAL A N 1
ATOM 1454 C CA . VAL A 1 182 ? -2.582 -1.744 2.826 1.00 98.44 182 VAL A CA 1
ATOM 1455 C C . VAL A 1 182 ? -2.874 -3.241 2.944 1.00 98.44 182 VAL A C 1
ATOM 1457 O O . VAL A 1 182 ? -3.852 -3.716 2.377 1.00 98.44 182 VAL A O 1
ATOM 1460 N N . LYS A 1 183 ? -2.108 -3.977 3.764 1.00 98.44 183 LYS A N 1
ATOM 1461 C CA . LYS A 1 183 ? -2.315 -5.416 4.008 1.00 98.44 183 LYS A CA 1
ATOM 1462 C C . LYS A 1 183 ? -3.732 -5.789 4.465 1.00 98.44 183 LYS A C 1
ATOM 1464 O O . LYS A 1 183 ? -4.152 -6.916 4.227 1.00 98.44 183 LYS A O 1
ATOM 1469 N N . ASN A 1 184 ? -4.468 -4.898 5.138 1.00 98.31 184 ASN A N 1
ATOM 1470 C CA . ASN A 1 184 ? -5.819 -5.224 5.615 1.00 98.31 184 ASN A CA 1
ATOM 1471 C C . ASN A 1 184 ? -6.843 -5.307 4.472 1.00 98.31 184 ASN A C 1
ATOM 1473 O O . ASN A 1 184 ? -7.873 -5.935 4.670 1.00 98.31 184 ASN A O 1
ATOM 1477 N N . PHE A 1 185 ? -6.550 -4.739 3.297 1.00 98.62 185 PHE A N 1
ATOM 1478 C CA . PHE A 1 185 ? -7.402 -4.799 2.104 1.00 98.62 185 PHE A CA 1
ATOM 1479 C C . PHE A 1 185 ? -7.147 -6.037 1.223 1.00 98.62 185 PHE A C 1
ATOM 1481 O O . PHE A 1 185 ? -7.662 -6.116 0.113 1.00 98.62 185 PHE A O 1
ATOM 1488 N N . PHE A 1 186 ? -6.352 -7.000 1.702 1.00 98.25 186 PHE A N 1
ATOM 1489 C CA . PHE A 1 186 ? -6.055 -8.256 1.011 1.00 98.25 186 PHE A CA 1
ATOM 1490 C C . PHE A 1 186 ? -6.654 -9.446 1.767 1.00 98.25 186 PHE A C 1
ATOM 1492 O O . PHE A 1 186 ? -6.525 -9.547 2.990 1.00 98.25 186 PHE A O 1
ATOM 1499 N N . THR A 1 187 ? -7.263 -10.371 1.026 1.00 97.00 187 THR A N 1
ATOM 1500 C CA . THR A 1 187 ? -7.683 -11.690 1.527 1.00 97.00 187 THR A CA 1
ATOM 1501 C C . THR A 1 187 ? -6.502 -12.662 1.538 1.00 97.00 187 THR A C 1
ATOM 1503 O O . THR A 1 187 ? -6.303 -13.385 2.513 1.00 97.00 187 THR A O 1
ATOM 1506 N N . GLU A 1 188 ? -5.649 -12.591 0.513 1.00 96.56 188 GLU A N 1
ATOM 1507 C CA . GLU A 1 188 ? -4.343 -13.247 0.448 1.00 96.56 188 GLU A CA 1
ATOM 1508 C C . GLU A 1 188 ? -3.266 -12.166 0.239 1.00 96.56 188 GLU A C 1
ATOM 1510 O O . GLU A 1 188 ? -3.346 -11.420 -0.743 1.00 96.56 188 GLU A O 1
ATOM 1515 N N . PRO A 1 189 ? -2.296 -11.999 1.163 1.00 94.25 189 PRO A N 1
ATOM 1516 C CA . PRO A 1 189 ? -1.356 -10.883 1.119 1.00 94.25 189 PRO A CA 1
ATOM 1517 C C . PRO A 1 189 ? -0.628 -10.756 -0.221 1.00 94.25 189 PRO A C 1
ATOM 1519 O O . PRO A 1 189 ? 0.051 -11.678 -0.659 1.00 94.25 189 PRO A O 1
ATOM 1522 N N . TRP A 1 190 ? -0.737 -9.568 -0.817 1.00 96.56 190 TRP A N 1
ATOM 1523 C CA . TRP A 1 190 ? -0.060 -9.149 -2.050 1.00 96.56 190 TRP A CA 1
ATOM 1524 C C . TRP A 1 190 ? -0.508 -9.841 -3.348 1.00 96.56 190 TRP A C 1
ATOM 1526 O O . TRP A 1 190 ? -0.078 -9.412 -4.412 1.00 96.56 190 TRP A O 1
ATOM 1536 N N . THR A 1 191 ? -1.389 -10.841 -3.290 1.00 96.06 191 THR A N 1
ATOM 1537 C CA . THR A 1 191 ? -1.900 -11.560 -4.473 1.00 96.06 191 THR A CA 1
ATOM 1538 C C . THR A 1 191 ? -3.397 -11.365 -4.690 1.00 96.06 191 THR A C 1
ATOM 1540 O O . THR A 1 191 ? -3.821 -11.214 -5.830 1.00 96.06 191 THR A O 1
ATOM 1543 N N . LYS A 1 192 ? -4.209 -11.337 -3.623 1.00 96.69 192 LYS A N 1
ATOM 1544 C CA . LYS A 1 192 ? -5.674 -11.210 -3.724 1.00 96.69 192 LYS A CA 1
ATOM 1545 C C . LYS A 1 192 ? -6.184 -10.054 -2.863 1.00 96.69 192 LYS A C 1
ATOM 1547 O O . LYS A 1 192 ? -6.347 -10.223 -1.648 1.00 96.69 192 LYS A O 1
ATOM 1552 N N . PRO A 1 193 ? -6.440 -8.879 -3.464 1.00 97.62 193 PRO A N 1
ATOM 1553 C CA . PRO A 1 193 ? -7.283 -7.846 -2.870 1.00 97.62 193 PRO A CA 1
ATOM 1554 C C . PRO A 1 193 ? -8.648 -8.403 -2.422 1.00 97.62 193 PRO A C 1
ATOM 1556 O O . PRO A 1 193 ? -9.060 -9.492 -2.826 1.00 97.62 193 PRO A O 1
ATOM 1559 N N . ALA A 1 194 ? -9.348 -7.683 -1.550 1.00 97.75 194 ALA A N 1
ATOM 1560 C CA . ALA A 1 194 ? -10.704 -8.047 -1.149 1.00 97.75 194 ALA A CA 1
ATOM 1561 C C . ALA A 1 194 ? -11.689 -7.853 -2.325 1.00 97.75 194 ALA A C 1
ATOM 1563 O O . ALA A 1 194 ? -11.676 -6.783 -2.939 1.00 97.75 194 ALA A O 1
ATOM 1564 N N . PRO A 1 195 ? -12.533 -8.849 -2.663 1.00 97.00 195 PRO A N 1
ATOM 1565 C CA . PRO A 1 195 ? -13.440 -8.773 -3.813 1.00 97.00 195 PRO A CA 1
ATOM 1566 C C . PRO A 1 195 ? -14.550 -7.721 -3.659 1.00 97.00 195 PRO A C 1
ATOM 1568 O O . PRO A 1 195 ? -15.180 -7.356 -4.645 1.00 97.00 195 PRO A O 1
ATOM 1571 N N . GLU A 1 196 ? -14.789 -7.219 -2.445 1.00 97.00 196 GLU A N 1
ATOM 1572 C CA . GLU A 1 196 ? -15.725 -6.129 -2.151 1.00 97.00 196 GLU A CA 1
ATOM 1573 C C . GLU A 1 196 ? -15.213 -4.735 -2.572 1.00 97.00 196 GLU A C 1
ATOM 1575 O O . GLU A 1 196 ? -15.941 -3.753 -2.438 1.00 97.00 196 GLU A O 1
ATOM 1580 N N . LEU A 1 197 ? -13.966 -4.632 -3.041 1.00 97.94 197 LEU A N 1
ATOM 1581 C CA . LEU A 1 197 ? -13.361 -3.400 -3.558 1.00 97.94 197 LEU A CA 1
ATOM 1582 C C . LEU A 1 197 ? -13.613 -3.242 -5.059 1.00 97.94 197 LEU A C 1
ATOM 1584 O O . LEU A 1 197 ? -13.651 -4.234 -5.793 1.00 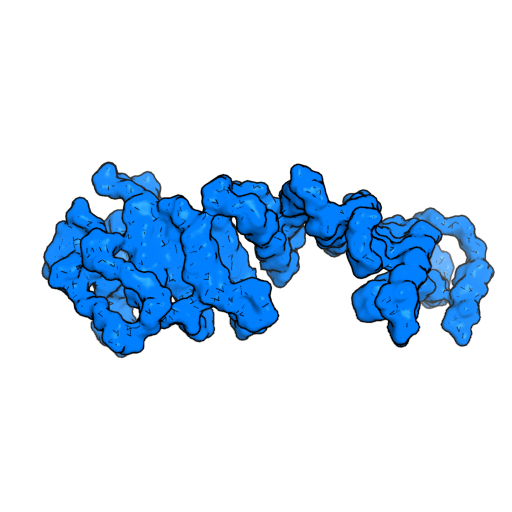97.94 197 LEU A O 1
ATOM 1588 N N . SER A 1 198 ? -13.688 -2.000 -5.540 1.00 95.75 198 SER A N 1
ATOM 1589 C CA . SER A 1 198 ? -13.763 -1.728 -6.981 1.00 95.75 198 SER A CA 1
ATOM 1590 C C . SER A 1 198 ? -12.547 -2.302 -7.731 1.00 95.75 198 SER A C 1
ATOM 1592 O O . SER A 1 198 ? -11.439 -2.349 -7.196 1.00 95.75 198 SER A O 1
ATOM 1594 N N . ALA A 1 199 ? -12.713 -2.722 -8.991 1.00 91.56 199 ALA A N 1
ATOM 1595 C CA . ALA A 1 199 ? -11.608 -3.282 -9.783 1.00 91.56 199 ALA A CA 1
ATOM 1596 C C . ALA A 1 199 ? -10.417 -2.307 -9.918 1.00 91.56 199 ALA A C 1
ATOM 1598 O O . ALA A 1 199 ? -9.257 -2.724 -9.866 1.00 91.56 199 ALA A O 1
ATOM 1599 N N . ALA A 1 200 ? -10.705 -1.003 -10.010 1.00 90.44 200 ALA A N 1
ATOM 1600 C CA . ALA A 1 200 ? -9.698 0.054 -10.021 1.00 90.44 200 ALA A CA 1
ATOM 1601 C C . ALA A 1 200 ? -8.931 0.130 -8.688 1.00 90.44 200 ALA A C 1
ATOM 1603 O O . ALA A 1 200 ? -7.706 0.242 -8.690 1.00 90.44 200 ALA A O 1
ATOM 1604 N N . ASP A 1 201 ? -9.625 -0.000 -7.555 1.00 95.44 201 ASP A N 1
ATOM 1605 C CA . ASP A 1 201 ? -9.013 0.017 -6.223 1.00 95.44 201 ASP A CA 1
ATOM 1606 C C . ASP A 1 201 ? -8.210 -1.248 -5.922 1.00 95.44 201 ASP A C 1
ATOM 1608 O O . ASP A 1 201 ? -7.156 -1.171 -5.290 1.00 95.44 201 ASP A O 1
ATOM 1612 N N . GLN A 1 202 ? -8.647 -2.408 -6.420 1.00 96.00 202 GLN A N 1
ATOM 1613 C CA . GLN A 1 202 ? -7.877 -3.652 -6.352 1.00 96.00 202 GLN A CA 1
ATOM 1614 C C . GLN A 1 202 ? -6.536 -3.507 -7.096 1.00 96.00 202 GLN A C 1
ATOM 1616 O O . GLN A 1 202 ? -5.477 -3.779 -6.522 1.00 96.00 202 GLN A O 1
ATOM 1621 N N . ALA A 1 203 ? -6.562 -2.997 -8.334 1.00 91.81 203 ALA A N 1
ATOM 1622 C CA . ALA A 1 203 ? -5.356 -2.707 -9.112 1.00 91.81 203 ALA A CA 1
ATOM 1623 C C . ALA A 1 203 ? -4.481 -1.622 -8.451 1.00 91.81 203 ALA A C 1
ATOM 1625 O O . ALA A 1 203 ? -3.254 -1.747 -8.385 1.00 91.81 203 ALA A O 1
ATOM 1626 N N . TRP A 1 204 ? -5.089 -0.569 -7.898 1.00 93.81 204 TRP A N 1
ATOM 1627 C CA . TRP A 1 204 ? -4.369 0.473 -7.166 1.00 93.81 204 TRP A CA 1
ATOM 1628 C C . TRP A 1 204 ? -3.679 -0.088 -5.915 1.00 93.81 204 TRP A C 1
ATOM 1630 O O . TRP A 1 204 ? -2.493 0.164 -5.710 1.00 93.81 204 TRP A O 1
ATOM 1640 N N . LEU A 1 205 ? -4.360 -0.907 -5.108 1.00 97.62 205 LEU A N 1
ATOM 1641 C CA . LEU A 1 205 ? -3.799 -1.523 -3.900 1.00 97.62 205 LEU A CA 1
ATOM 1642 C C . LEU A 1 205 ? -2.627 -2.466 -4.192 1.00 97.62 205 LEU A C 1
ATOM 1644 O O . LEU A 1 205 ? -1.669 -2.485 -3.416 1.00 97.62 205 LEU A O 1
ATOM 1648 N N . LEU A 1 206 ? -2.660 -3.203 -5.307 1.00 96.69 206 LEU A N 1
ATOM 1649 C CA . LEU A 1 206 ? -1.526 -4.010 -5.774 1.00 96.69 206 LEU A CA 1
ATOM 1650 C C . LEU A 1 206 ? -0.304 -3.129 -6.065 1.00 96.69 206 LEU A C 1
ATOM 1652 O O . LEU A 1 206 ? 0.768 -3.357 -5.501 1.00 96.69 206 LEU A O 1
ATOM 1656 N N . ASN A 1 207 ? -0.477 -2.053 -6.836 1.00 93.06 207 ASN A N 1
ATOM 1657 C CA . ASN A 1 207 ? 0.590 -1.081 -7.096 1.00 93.06 207 ASN A CA 1
ATOM 1658 C C . ASN A 1 207 ? 1.106 -0.419 -5.802 1.00 93.06 207 ASN A C 1
ATOM 1660 O O . ASN A 1 207 ? 2.313 -0.253 -5.609 1.00 93.06 207 ASN A O 1
ATOM 1664 N N . GLN A 1 208 ? 0.209 -0.108 -4.864 1.00 95.75 208 GLN A N 1
ATOM 1665 C CA . GLN A 1 208 ? 0.560 0.466 -3.566 1.00 95.75 208 GLN A CA 1
ATOM 1666 C C . GLN A 1 208 ? 1.339 -0.505 -2.669 1.00 95.75 208 GLN A C 1
ATOM 1668 O O . GLN A 1 208 ? 2.248 -0.061 -1.956 1.00 95.75 208 GLN A O 1
ATOM 1673 N N . ALA A 1 209 ? 1.018 -1.801 -2.704 1.00 97.75 209 ALA A N 1
ATOM 1674 C CA . ALA A 1 209 ? 1.772 -2.848 -2.022 1.00 97.75 209 ALA A CA 1
ATOM 1675 C C . ALA A 1 209 ? 3.162 -3.019 -2.652 1.00 97.75 209 ALA A C 1
ATOM 1677 O O . ALA A 1 209 ? 4.164 -2.913 -1.944 1.00 97.75 209 ALA A O 1
ATOM 1678 N N . ALA A 1 210 ? 3.229 -3.181 -3.978 1.00 95.62 210 ALA A N 1
ATOM 1679 C CA . ALA A 1 210 ? 4.465 -3.313 -4.750 1.00 95.62 210 ALA A CA 1
ATOM 1680 C C . ALA A 1 210 ? 5.461 -2.172 -4.474 1.00 95.62 210 ALA A C 1
ATOM 1682 O O . ALA A 1 210 ? 6.614 -2.423 -4.114 1.00 95.62 210 ALA A O 1
ATOM 1683 N N . PHE A 1 211 ? 5.001 -0.918 -4.561 1.00 92.75 211 PHE A N 1
ATOM 1684 C CA . PHE A 1 211 ? 5.819 0.266 -4.281 1.00 92.75 211 PHE A CA 1
ATOM 1685 C C . PHE A 1 211 ? 6.406 0.245 -2.863 1.00 92.75 211 PHE A C 1
ATOM 1687 O O . PHE A 1 211 ? 7.598 0.482 -2.674 1.00 92.75 211 PHE A O 1
ATOM 1694 N N . ARG A 1 212 ? 5.585 -0.074 -1.853 1.00 96.56 212 ARG A N 1
ATOM 1695 C CA . ARG A 1 212 ? 6.007 -0.071 -0.442 1.00 96.56 212 ARG A CA 1
ATOM 1696 C C . ARG A 1 212 ? 6.921 -1.244 -0.103 1.00 96.56 212 ARG A C 1
ATOM 1698 O O . ARG A 1 212 ? 7.831 -1.076 0.699 1.00 96.56 212 ARG A O 1
ATOM 1705 N N . LEU A 1 213 ? 6.718 -2.406 -0.721 1.00 97.44 213 LEU A N 1
ATOM 1706 C CA . LEU A 1 213 ? 7.612 -3.556 -0.581 1.00 97.44 213 LEU A CA 1
ATOM 1707 C C . LEU A 1 213 ? 8.990 -3.252 -1.193 1.00 97.44 213 LEU A C 1
ATOM 1709 O O . LEU A 1 213 ? 9.994 -3.432 -0.503 1.00 97.44 213 LEU A O 1
ATOM 1713 N N . ARG A 1 214 ? 9.047 -2.677 -2.409 1.00 94.44 214 ARG A N 1
ATOM 1714 C CA . ARG A 1 214 ? 10.303 -2.213 -3.041 1.00 94.44 214 ARG A CA 1
ATOM 1715 C C . ARG A 1 214 ? 10.994 -1.134 -2.192 1.00 94.44 214 ARG A C 1
ATOM 1717 O O . ARG A 1 214 ? 12.183 -1.252 -1.921 1.00 94.44 214 ARG A O 1
ATOM 1724 N N . ALA A 1 215 ? 10.255 -0.145 -1.684 1.00 94.00 215 ALA A N 1
ATOM 1725 C CA . ALA A 1 215 ? 10.797 0.914 -0.822 1.00 94.00 215 ALA A CA 1
ATOM 1726 C C . ALA A 1 215 ? 11.327 0.423 0.545 1.00 94.00 215 ALA A C 1
ATOM 1728 O O . ALA A 1 215 ? 12.118 1.120 1.175 1.00 94.00 215 ALA A O 1
ATOM 1729 N N . LEU A 1 216 ? 10.913 -0.763 1.005 1.00 96.19 216 LEU A N 1
ATOM 1730 C CA . LEU A 1 216 ? 11.401 -1.407 2.234 1.00 96.19 216 LEU A CA 1
ATOM 1731 C C . LEU A 1 216 ? 12.453 -2.501 1.970 1.00 96.19 216 LEU A C 1
ATOM 1733 O O . LEU A 1 216 ? 12.773 -3.258 2.883 1.00 96.19 216 LEU A O 1
ATOM 1737 N N . GLY A 1 217 ? 12.954 -2.635 0.736 1.00 95.38 217 GLY A N 1
ATOM 1738 C CA . GLY A 1 217 ? 13.922 -3.674 0.358 1.00 95.38 217 GLY A CA 1
ATOM 1739 C C . GLY A 1 217 ? 13.353 -5.100 0.320 1.00 95.38 217 GLY A C 1
ATOM 1740 O O . GLY A 1 217 ? 14.101 -6.063 0.173 1.00 95.38 217 GLY A O 1
ATOM 1741 N N . ARG A 1 218 ? 12.028 -5.271 0.430 1.00 97.00 218 ARG A N 1
ATOM 1742 C CA . ARG A 1 218 ? 11.338 -6.575 0.403 1.00 97.00 218 ARG A CA 1
ATOM 1743 C C . ARG A 1 218 ? 11.066 -7.002 -1.041 1.00 97.00 218 ARG A C 1
ATOM 1745 O O . ARG A 1 218 ? 9.923 -7.228 -1.430 1.00 97.00 218 ARG A O 1
ATOM 1752 N N . PHE A 1 219 ? 12.130 -7.047 -1.843 1.00 95.19 219 PHE A N 1
ATOM 1753 C CA . PHE A 1 219 ? 12.069 -7.189 -3.299 1.00 95.19 219 PHE A CA 1
ATOM 1754 C C . PHE A 1 219 ? 11.378 -8.480 -3.758 1.00 95.19 219 PHE A C 1
ATOM 1756 O O . PHE A 1 219 ? 10.530 -8.422 -4.641 1.00 95.19 219 PHE A O 1
ATOM 1763 N N . GLU A 1 220 ? 11.648 -9.614 -3.106 1.00 96.06 220 GLU A N 1
ATOM 1764 C CA . GLU A 1 220 ? 10.980 -10.894 -3.395 1.00 96.06 220 GLU A CA 1
ATOM 1765 C C . GLU A 1 220 ? 9.452 -10.816 -3.253 1.00 96.06 220 GLU A C 1
ATOM 1767 O O . GLU A 1 220 ? 8.708 -11.230 -4.139 1.00 96.06 220 GLU A O 1
ATOM 1772 N N . GLU A 1 221 ? 8.961 -10.215 -2.165 1.00 96.69 221 GLU A N 1
ATOM 1773 C CA . GLU A 1 221 ? 7.521 -10.036 -1.950 1.00 96.69 221 GLU A CA 1
ATOM 1774 C C . GLU A 1 221 ? 6.901 -9.016 -2.912 1.00 96.69 221 GLU A C 1
ATOM 1776 O O . GLU A 1 221 ? 5.702 -9.087 -3.168 1.00 96.69 221 GLU A O 1
ATOM 1781 N N . ALA A 1 222 ? 7.685 -8.070 -3.441 1.00 96.94 222 ALA A N 1
ATOM 1782 C CA . ALA A 1 222 ? 7.201 -7.044 -4.364 1.00 96.94 222 ALA A CA 1
ATOM 1783 C C . ALA A 1 222 ? 6.877 -7.592 -5.768 1.00 96.94 222 ALA A C 1
ATOM 1785 O O . ALA A 1 222 ? 6.068 -6.987 -6.469 1.00 96.94 222 ALA A O 1
ATOM 1786 N N . LEU A 1 223 ? 7.437 -8.744 -6.160 1.00 95.75 223 LEU A N 1
ATOM 1787 C CA . LEU A 1 223 ? 7.176 -9.375 -7.461 1.00 95.75 223 LEU A CA 1
ATOM 1788 C C . LEU A 1 223 ? 5.717 -9.819 -7.624 1.00 95.75 223 LEU A C 1
ATOM 1790 O O . LEU A 1 223 ? 5.109 -9.569 -8.662 1.00 95.75 223 LEU A O 1
ATOM 1794 N N . ALA A 1 224 ? 5.144 -10.460 -6.600 1.00 96.00 224 ALA A N 1
ATOM 1795 C CA . ALA A 1 224 ? 3.780 -10.987 -6.646 1.00 96.00 224 ALA A CA 1
ATOM 1796 C C . ALA A 1 224 ? 2.714 -9.912 -6.970 1.00 96.00 224 ALA A C 1
ATOM 1798 O O . ALA A 1 224 ? 1.987 -10.096 -7.948 1.00 96.00 224 ALA A O 1
ATOM 1799 N N . PRO A 1 225 ? 2.638 -8.764 -6.262 1.00 96.62 225 PRO A N 1
ATOM 1800 C CA . PRO A 1 225 ? 1.651 -7.734 -6.571 1.00 96.62 225 PRO A CA 1
ATOM 1801 C C . PRO A 1 225 ? 1.912 -7.032 -7.908 1.00 96.62 225 PRO A C 1
ATOM 1803 O O . PRO A 1 225 ? 0.955 -6.635 -8.569 1.00 96.62 225 PRO A O 1
ATOM 1806 N N . MET A 1 226 ? 3.173 -6.900 -8.347 1.00 94.38 226 MET A N 1
ATOM 1807 C CA . MET A 1 226 ? 3.478 -6.363 -9.682 1.00 94.38 226 MET A CA 1
ATOM 1808 C C . MET A 1 226 ? 2.989 -7.299 -10.793 1.00 94.38 226 MET A C 1
ATOM 1810 O O . MET A 1 226 ? 2.404 -6.830 -11.768 1.00 94.38 226 MET A O 1
ATOM 1814 N N . ARG A 1 227 ? 3.176 -8.615 -10.628 1.00 96.12 227 ARG A N 1
ATOM 1815 C CA . ARG A 1 227 ? 2.742 -9.634 -11.591 1.00 96.12 227 ARG A CA 1
ATOM 1816 C C . ARG A 1 227 ? 1.222 -9.717 -11.696 1.00 96.12 227 ARG A C 1
ATOM 1818 O O . ARG A 1 227 ? 0.704 -9.632 -12.803 1.00 96.12 227 ARG A O 1
ATOM 1825 N N . VAL A 1 228 ? 0.511 -9.746 -10.566 1.00 96.19 228 VAL A N 1
ATOM 1826 C CA . VAL A 1 228 ? -0.962 -9.703 -10.568 1.00 96.19 228 VAL A CA 1
ATOM 1827 C C . VAL A 1 228 ? -1.477 -8.382 -11.156 1.00 96.19 228 VAL A C 1
ATOM 1829 O O . VAL A 1 228 ? -2.403 -8.400 -11.959 1.00 96.19 228 VAL A O 1
ATOM 1832 N N . SER A 1 229 ? -0.856 -7.235 -10.841 1.00 92.88 229 SER A N 1
ATOM 1833 C CA . SER A 1 229 ? -1.236 -5.944 -11.445 1.00 92.88 229 SER A CA 1
ATOM 1834 C C . SER A 1 229 ? -1.060 -5.934 -12.969 1.00 92.88 229 SER A C 1
ATOM 1836 O O . SER A 1 229 ? -1.921 -5.414 -13.674 1.00 92.88 229 SER A O 1
ATOM 1838 N N . MET A 1 230 ? 0.033 -6.506 -13.482 1.00 94.69 230 MET A N 1
ATOM 1839 C CA . MET A 1 230 ? 0.279 -6.647 -14.921 1.00 94.69 230 MET A CA 1
ATOM 1840 C C . MET A 1 230 ? -0.770 -7.558 -15.577 1.00 94.69 230 MET A C 1
ATOM 1842 O O . MET A 1 230 ? -1.364 -7.172 -16.579 1.00 94.69 230 MET A O 1
ATOM 1846 N N . GLU A 1 231 ? -1.031 -8.737 -15.007 1.00 95.12 231 GLU A N 1
ATOM 1847 C CA . GLU A 1 231 ? -2.022 -9.696 -15.521 1.00 95.12 231 GLU A CA 1
ATOM 1848 C C . GLU A 1 231 ? -3.439 -9.100 -15.531 1.00 95.12 231 GLU A C 1
ATOM 1850 O O . GLU A 1 231 ? -4.154 -9.222 -16.526 1.00 95.12 231 GLU A O 1
ATOM 1855 N N . MET A 1 232 ? -3.820 -8.374 -14.473 1.00 92.50 232 MET A N 1
ATOM 1856 C CA . MET A 1 232 ? -5.083 -7.634 -14.412 1.00 92.50 232 MET A CA 1
ATOM 1857 C C . MET A 1 232 ? -5.173 -6.533 -15.472 1.00 92.50 232 MET A C 1
ATOM 1859 O O . MET A 1 232 ? -6.250 -6.333 -16.030 1.00 92.50 232 MET A O 1
ATOM 1863 N N . ALA A 1 233 ? -4.085 -5.806 -15.740 1.00 92.50 233 ALA A N 1
ATOM 1864 C CA . ALA A 1 233 ? -4.067 -4.754 -16.754 1.00 92.50 233 ALA A CA 1
ATOM 1865 C C . ALA A 1 233 ? -4.184 -5.334 -18.175 1.00 92.50 233 ALA A C 1
ATOM 1867 O O . ALA A 1 233 ? -4.980 -4.837 -18.966 1.00 92.50 233 ALA A O 1
ATOM 1868 N N . VAL A 1 234 ? -3.483 -6.438 -18.469 1.00 94.44 234 VAL A N 1
ATOM 1869 C CA . VAL A 1 234 ? -3.613 -7.177 -19.739 1.00 94.44 234 VAL A CA 1
ATOM 1870 C C . VAL A 1 234 ? -5.043 -7.691 -19.937 1.00 94.44 234 VAL A C 1
ATOM 1872 O O . VAL A 1 234 ? -5.614 -7.499 -21.004 1.00 94.44 234 VAL A O 1
ATOM 1875 N N . ALA A 1 235 ? -5.657 -8.281 -18.906 1.00 93.81 235 ALA A N 1
ATOM 1876 C CA . ALA A 1 235 ? -7.033 -8.786 -18.973 1.00 93.81 235 ALA A CA 1
ATOM 1877 C C . ALA A 1 235 ? -8.104 -7.686 -19.141 1.00 93.81 235 ALA A C 1
ATOM 1879 O O . ALA A 1 235 ? -9.229 -7.985 -19.533 1.00 93.81 235 ALA A O 1
ATOM 1880 N N . GLN A 1 236 ? -7.766 -6.429 -18.836 1.00 91.06 236 GLN A N 1
ATOM 1881 C CA . GLN A 1 236 ? -8.619 -5.248 -19.025 1.00 91.06 236 GLN A CA 1
ATOM 1882 C C . GLN A 1 236 ? -8.270 -4.451 -20.294 1.00 91.06 236 GLN A C 1
ATOM 1884 O O . GLN A 1 236 ? -8.854 -3.394 -20.516 1.00 91.06 236 GLN A O 1
ATOM 1889 N N . GLU A 1 237 ? -7.307 -4.921 -21.098 1.00 93.69 237 GLU A N 1
ATOM 1890 C CA . GLU A 1 237 ? -6.738 -4.193 -22.243 1.00 93.69 237 GLU A CA 1
ATOM 1891 C C . GLU A 1 237 ? -6.164 -2.801 -21.874 1.00 93.69 237 GLU A C 1
ATOM 1893 O O . GLU A 1 237 ? -5.997 -1.920 -22.719 1.00 93.69 237 GLU A O 1
ATOM 1898 N N . ASP A 1 238 ? -5.788 -2.598 -20.604 1.00 92.00 238 ASP A N 1
ATOM 1899 C CA . ASP A 1 238 ? -5.063 -1.413 -20.134 1.00 92.00 238 ASP A CA 1
ATOM 1900 C C . ASP A 1 238 ? -3.566 -1.576 -20.430 1.00 92.00 238 ASP A C 1
ATOM 1902 O O . ASP A 1 238 ? -2.717 -1.784 -19.556 1.00 92.00 238 ASP A O 1
ATOM 1906 N N . TRP A 1 239 ? -3.248 -1.497 -21.720 1.00 94.38 239 TRP A N 1
ATOM 1907 C CA . TRP A 1 239 ? -1.905 -1.691 -22.263 1.00 94.38 239 TRP A CA 1
ATOM 1908 C C . TRP A 1 239 ? -0.859 -0.762 -21.637 1.00 94.38 239 TRP A C 1
ATOM 1910 O O . TRP A 1 239 ? 0.296 -1.145 -21.455 1.00 94.38 239 TRP A O 1
ATOM 1920 N N . LYS A 1 240 ? -1.272 0.443 -21.225 1.00 92.50 240 LYS A N 1
ATOM 1921 C CA . LYS A 1 240 ? -0.406 1.398 -20.531 1.00 92.50 240 LYS A CA 1
ATOM 1922 C C . LYS A 1 240 ? 0.008 0.874 -19.157 1.00 92.50 240 LYS A C 1
ATOM 1924 O O . LYS A 1 240 ? 1.202 0.857 -18.857 1.00 92.50 240 LYS A O 1
ATOM 1929 N N . ASN A 1 241 ? -0.943 0.462 -18.318 1.00 90.56 241 ASN A N 1
ATOM 1930 C CA . ASN A 1 241 ? -0.605 -0.067 -16.998 1.00 90.56 241 ASN A CA 1
ATOM 1931 C C . ASN A 1 241 ? 0.076 -1.442 -17.093 1.00 90.56 241 ASN A C 1
ATOM 1933 O O . ASN A 1 241 ? 0.992 -1.703 -16.315 1.00 90.56 241 ASN A O 1
ATOM 1937 N N . ALA A 1 242 ? -0.250 -2.260 -18.100 1.00 93.88 242 ALA A N 1
ATOM 1938 C CA . ALA A 1 242 ? 0.475 -3.496 -18.395 1.00 93.88 242 ALA A CA 1
ATOM 1939 C C . ALA A 1 242 ? 1.961 -3.231 -18.713 1.00 93.88 242 ALA A C 1
ATOM 1941 O O . ALA A 1 242 ? 2.836 -3.842 -18.096 1.00 93.88 242 ALA A O 1
ATOM 1942 N N . ALA A 1 243 ? 2.263 -2.272 -19.599 1.00 95.44 243 ALA A N 1
ATOM 1943 C CA . ALA A 1 243 ? 3.634 -1.875 -19.933 1.00 95.44 243 ALA A CA 1
ATOM 1944 C C . ALA A 1 243 ? 4.410 -1.340 -18.715 1.00 95.44 243 ALA A C 1
ATOM 1946 O O . ALA A 1 243 ? 5.565 -1.715 -18.492 1.00 95.44 243 ALA A O 1
ATOM 1947 N N . ILE A 1 244 ? 3.768 -0.502 -17.891 1.00 92.06 244 ILE A N 1
ATOM 1948 C CA . ILE A 1 244 ? 4.355 0.039 -16.654 1.00 92.06 244 ILE A CA 1
ATOM 1949 C C . ILE A 1 244 ? 4.676 -1.088 -15.664 1.00 92.06 244 ILE A C 1
ATOM 1951 O O . ILE A 1 244 ? 5.780 -1.128 -15.119 1.00 92.06 244 ILE A O 1
ATOM 1955 N N . SER A 1 245 ? 3.742 -2.012 -15.423 1.00 93.31 245 SER A N 1
ATOM 1956 C CA . SER A 1 245 ? 3.955 -3.128 -14.496 1.00 93.31 245 SER A CA 1
ATOM 1957 C C . SER A 1 245 ? 5.028 -4.101 -15.001 1.00 93.31 245 SER A C 1
ATOM 1959 O O . SER A 1 245 ? 5.873 -4.506 -14.206 1.00 93.31 245 SER A O 1
ATOM 1961 N N . ALA A 1 246 ? 5.070 -4.401 -16.304 1.00 96.38 246 ALA A N 1
ATOM 1962 C CA . ALA A 1 246 ? 6.112 -5.227 -16.920 1.00 96.38 246 ALA A CA 1
ATOM 1963 C C . ALA A 1 246 ? 7.507 -4.566 -16.855 1.00 96.38 246 ALA A C 1
ATOM 1965 O O . ALA A 1 246 ? 8.482 -5.211 -16.473 1.00 96.38 246 ALA A O 1
ATOM 1966 N N . SER A 1 247 ? 7.604 -3.252 -17.100 1.00 96.06 247 SER A N 1
ATOM 1967 C CA . SER A 1 247 ? 8.856 -2.501 -16.897 1.00 96.06 247 SER A CA 1
ATOM 1968 C C . SER A 1 247 ? 9.316 -2.549 -15.432 1.00 96.06 247 SER A C 1
ATOM 1970 O O . SER A 1 247 ? 10.491 -2.774 -15.148 1.00 96.06 247 SER A O 1
ATOM 1972 N N . ASN A 1 248 ? 8.391 -2.374 -14.481 1.00 94.50 248 ASN A N 1
ATOM 1973 C CA . ASN A 1 248 ? 8.699 -2.431 -13.049 1.00 94.50 248 ASN A CA 1
ATOM 1974 C C . ASN A 1 248 ? 9.164 -3.825 -12.593 1.00 94.50 248 ASN A C 1
ATOM 1976 O O . ASN A 1 248 ? 10.052 -3.902 -11.742 1.00 94.50 248 ASN A O 1
ATOM 1980 N N . LEU A 1 249 ? 8.589 -4.898 -13.155 1.00 97.12 249 LEU A N 1
ATOM 1981 C CA . LEU A 1 249 ? 9.052 -6.275 -12.958 1.00 97.12 249 LEU A CA 1
ATOM 1982 C C . LEU A 1 249 ? 10.477 -6.442 -13.482 1.00 97.12 249 LEU A C 1
ATOM 1984 O O . LEU A 1 249 ? 11.343 -6.831 -12.707 1.00 97.12 249 LEU A O 1
ATOM 1988 N N . SER A 1 250 ? 10.739 -6.044 -14.731 1.00 98.06 250 SER A N 1
ATOM 1989 C CA . SER A 1 250 ? 12.066 -6.122 -15.350 1.00 98.06 250 SER A CA 1
ATOM 1990 C C . SER A 1 250 ? 13.158 -5.481 -14.484 1.00 98.06 250 SER A C 1
ATOM 1992 O O . SER A 1 250 ? 14.174 -6.108 -14.187 1.00 98.06 250 SER A O 1
ATOM 1994 N N . GLU A 1 251 ? 12.952 -4.250 -14.006 1.00 96.12 251 GLU A N 1
ATOM 1995 C CA . GLU A 1 251 ? 13.920 -3.585 -13.119 1.00 96.12 251 GLU A CA 1
ATOM 1996 C C . GLU A 1 251 ? 14.125 -4.306 -11.777 1.00 96.12 251 GLU A C 1
ATOM 1998 O O . GLU A 1 251 ? 15.239 -4.369 -11.248 1.00 96.12 251 GLU A O 1
ATOM 2003 N N . LEU A 1 252 ? 13.040 -4.809 -11.185 1.00 96.19 252 LEU A N 1
ATOM 2004 C CA . LEU A 1 252 ? 13.079 -5.502 -9.902 1.00 96.19 252 LEU A CA 1
ATOM 2005 C C . LEU A 1 252 ? 13.761 -6.871 -10.032 1.00 96.19 252 LEU A C 1
ATOM 2007 O O . LEU A 1 252 ? 14.496 -7.285 -9.138 1.00 96.19 252 LEU A O 1
ATOM 2011 N N . GLU A 1 253 ? 13.564 -7.547 -11.159 1.00 98.12 253 GLU A N 1
ATOM 2012 C CA . GLU A 1 253 ? 14.200 -8.816 -11.490 1.00 98.12 253 GLU A CA 1
ATOM 2013 C C . GLU A 1 253 ? 15.699 -8.634 -11.770 1.00 98.12 253 GLU A C 1
ATOM 2015 O O . GLU A 1 253 ? 16.484 -9.421 -11.241 1.00 98.12 253 GLU A O 1
ATOM 2020 N N . LEU A 1 254 ? 16.134 -7.554 -12.439 1.00 96.62 254 LEU A N 1
ATOM 2021 C CA . LEU A 1 254 ? 17.560 -7.178 -12.491 1.00 96.62 254 LEU A CA 1
ATOM 2022 C C . LEU A 1 254 ? 18.139 -6.933 -11.093 1.00 96.62 254 LEU A C 1
ATOM 2024 O O . LEU A 1 254 ? 19.205 -7.452 -10.771 1.00 96.62 254 LEU A O 1
ATOM 2028 N N . THR A 1 255 ? 17.413 -6.207 -10.236 1.00 95.12 255 THR A N 1
ATOM 2029 C CA . THR A 1 255 ? 17.828 -5.935 -8.844 1.00 95.12 255 THR A CA 1
ATOM 2030 C C . THR A 1 255 ? 18.004 -7.228 -8.027 1.00 95.12 255 THR A C 1
ATOM 2032 O O . THR A 1 255 ? 18.808 -7.275 -7.099 1.00 95.12 255 THR A O 1
ATOM 2035 N N . LEU A 1 256 ? 17.277 -8.292 -8.384 1.00 96.31 256 LEU A N 1
ATOM 2036 C CA . LEU A 1 256 ? 17.363 -9.632 -7.791 1.00 96.31 256 LEU A CA 1
ATOM 2037 C C . LEU A 1 256 ? 18.346 -10.577 -8.519 1.00 96.31 256 LEU A C 1
ATOM 2039 O O . LEU A 1 256 ? 18.411 -11.757 -8.178 1.00 96.31 256 LEU A O 1
ATOM 2043 N N . GLY A 1 257 ? 19.076 -10.107 -9.538 1.00 96.75 257 GLY A N 1
ATOM 2044 C CA . GLY A 1 257 ? 19.977 -10.934 -10.355 1.00 96.75 257 GLY A CA 1
ATOM 2045 C C . GLY A 1 257 ? 19.268 -11.915 -11.302 1.00 96.75 257 GLY A C 1
ATOM 2046 O O . GLY A 1 257 ? 19.900 -12.800 -11.876 1.00 96.75 257 GLY A O 1
ATOM 2047 N N . ARG A 1 258 ? 17.953 -11.779 -11.501 1.00 97.88 258 ARG A N 1
ATOM 2048 C CA . ARG A 1 258 ? 17.107 -12.655 -12.334 1.00 97.88 258 ARG A CA 1
ATOM 2049 C C . ARG A 1 258 ? 17.102 -12.204 -13.793 1.00 97.88 258 ARG A C 1
ATOM 2051 O O . ARG A 1 258 ? 16.051 -11.984 -14.389 1.00 97.88 258 ARG A O 1
ATOM 2058 N N . VAL A 1 259 ? 18.293 -12.067 -14.366 1.00 97.88 259 VAL A N 1
ATOM 2059 C CA . VAL A 1 259 ? 18.519 -11.375 -15.645 1.00 97.88 259 VAL A CA 1
ATOM 2060 C C . VAL A 1 259 ? 17.668 -11.929 -16.798 1.00 97.88 259 VAL A C 1
ATOM 2062 O O . VAL A 1 259 ? 17.085 -11.156 -17.548 1.00 97.88 259 VAL A O 1
ATOM 2065 N N . ALA A 1 260 ? 17.507 -13.252 -16.906 1.00 98.00 260 ALA A N 1
ATOM 2066 C CA . ALA A 1 260 ? 16.677 -13.859 -17.955 1.00 98.00 260 ALA A CA 1
ATOM 2067 C C . ALA A 1 260 ? 15.176 -13.517 -17.831 1.00 98.00 260 ALA A C 1
ATOM 2069 O O . ALA A 1 260 ? 14.506 -13.317 -18.843 1.00 98.00 260 ALA A O 1
ATOM 2070 N N . ALA A 1 261 ? 14.651 -13.416 -16.603 1.00 97.94 261 ALA A N 1
ATOM 2071 C CA . ALA A 1 261 ? 13.270 -12.990 -16.370 1.00 97.94 261 ALA A CA 1
ATOM 2072 C C . ALA A 1 261 ? 13.103 -11.502 -16.717 1.00 97.94 261 ALA A C 1
ATOM 2074 O O . ALA A 1 261 ? 12.197 -11.144 -17.465 1.00 97.94 261 ALA A O 1
ATOM 2075 N N . ALA A 1 262 ? 14.074 -10.671 -16.322 1.00 98.50 262 ALA A N 1
ATOM 2076 C CA . ALA A 1 262 ? 14.076 -9.258 -16.668 1.00 98.50 262 ALA A CA 1
ATOM 2077 C C . ALA A 1 262 ? 14.104 -9.000 -18.184 1.00 98.50 262 ALA A C 1
ATOM 2079 O O . ALA A 1 262 ? 13.405 -8.116 -18.666 1.00 98.50 262 ALA A O 1
ATOM 2080 N N . VAL A 1 263 ? 14.860 -9.783 -18.963 1.00 98.69 263 VAL A N 1
ATOM 2081 C CA . VAL A 1 263 ? 14.842 -9.685 -20.436 1.00 98.69 263 VAL A CA 1
ATOM 2082 C C . VAL A 1 263 ? 13.452 -10.012 -20.994 1.00 98.69 263 VAL A C 1
ATOM 2084 O O . VAL A 1 263 ? 12.951 -9.263 -21.833 1.00 98.69 263 VAL A O 1
ATOM 2087 N N . SER A 1 264 ? 12.811 -11.077 -20.499 1.00 98.44 264 SER A N 1
ATOM 2088 C CA . SER A 1 264 ? 11.430 -11.447 -20.853 1.00 98.44 264 SER A CA 1
ATOM 2089 C C . SER A 1 264 ? 10.440 -10.321 -20.537 1.00 98.44 264 SER A C 1
ATOM 2091 O O . SER A 1 264 ? 9.654 -9.916 -21.393 1.00 98.44 264 SER A O 1
ATOM 2093 N N . ASP A 1 265 ? 10.482 -9.773 -19.326 1.00 98.38 265 ASP A N 1
ATOM 2094 C CA . ASP A 1 265 ? 9.495 -8.788 -18.874 1.00 98.38 265 ASP A CA 1
ATOM 2095 C C . ASP A 1 265 ? 9.761 -7.396 -19.466 1.00 98.38 265 ASP A C 1
ATOM 2097 O O . ASP A 1 265 ? 8.821 -6.658 -19.768 1.00 98.38 265 ASP A O 1
ATOM 2101 N N . GLY A 1 266 ? 11.024 -7.095 -19.778 1.00 98.25 266 GLY A N 1
ATOM 2102 C CA . GLY A 1 266 ? 11.424 -5.995 -20.646 1.00 98.25 266 GLY A CA 1
ATOM 2103 C C . GLY A 1 266 ? 10.795 -6.108 -22.037 1.00 98.25 266 GLY A C 1
ATOM 2104 O O . GLY A 1 266 ? 10.138 -5.161 -22.474 1.00 98.25 266 GLY A O 1
ATOM 2105 N N . ALA A 1 267 ? 10.913 -7.263 -22.700 1.00 98.56 267 ALA A N 1
ATOM 2106 C CA . ALA A 1 267 ? 10.313 -7.498 -24.017 1.00 98.56 267 ALA A CA 1
ATOM 2107 C C . ALA A 1 267 ? 8.787 -7.307 -23.990 1.00 98.56 267 ALA A C 1
ATOM 2109 O O . ALA A 1 267 ? 8.252 -6.498 -24.752 1.00 98.56 267 ALA A O 1
ATOM 2110 N N . ARG A 1 268 ? 8.098 -7.941 -23.028 1.00 98.12 268 ARG A N 1
ATOM 2111 C CA . ARG A 1 268 ? 6.646 -7.776 -22.827 1.00 98.12 268 ARG A CA 1
ATOM 2112 C C . ARG A 1 268 ? 6.250 -6.317 -22.590 1.00 98.12 268 ARG A C 1
ATOM 2114 O O . ARG A 1 268 ? 5.234 -5.860 -23.107 1.00 98.12 268 ARG A O 1
ATOM 2121 N N . SER A 1 269 ? 7.062 -5.548 -21.859 1.00 97.88 269 SER A N 1
ATOM 2122 C CA . SER A 1 269 ? 6.794 -4.120 -21.654 1.00 97.88 269 SER A CA 1
ATOM 2123 C C . SER A 1 269 ? 6.837 -3.308 -22.954 1.00 97.88 269 SER A C 1
ATOM 2125 O O . SER A 1 269 ? 6.040 -2.384 -23.113 1.00 97.88 269 SER A O 1
ATOM 2127 N N . VAL A 1 270 ? 7.713 -3.664 -23.905 1.00 98.19 270 VAL A N 1
ATOM 2128 C CA . VAL A 1 270 ? 7.755 -3.037 -25.237 1.00 98.19 270 VAL A CA 1
ATOM 2129 C C . VAL A 1 270 ? 6.510 -3.402 -26.039 1.00 98.19 270 VAL A C 1
ATOM 2131 O O . VAL A 1 270 ? 5.875 -2.499 -26.577 1.00 98.19 270 VAL A O 1
ATOM 2134 N N . GLU A 1 271 ? 6.126 -4.682 -26.065 1.00 97.88 271 GLU A N 1
ATOM 2135 C CA . GLU A 1 271 ? 4.918 -5.162 -26.753 1.00 97.88 271 GLU A CA 1
ATOM 2136 C C . GLU A 1 271 ? 3.660 -4.421 -26.274 1.00 97.88 271 GLU A C 1
ATOM 2138 O O . GLU A 1 271 ? 2.935 -3.837 -27.081 1.00 97.88 271 GLU A O 1
ATOM 2143 N N . TYR A 1 272 ? 3.438 -4.359 -24.956 1.00 97.06 272 TYR A N 1
ATOM 2144 C CA . TYR A 1 272 ? 2.299 -3.643 -24.371 1.00 97.06 272 TYR A CA 1
ATOM 2145 C C . TYR A 1 272 ? 2.357 -2.127 -24.623 1.00 97.06 272 TYR A C 1
ATOM 2147 O O . TYR A 1 272 ? 1.321 -1.476 -24.734 1.00 97.06 272 TYR A O 1
ATOM 2155 N N . ALA A 1 273 ? 3.546 -1.536 -24.762 1.00 96.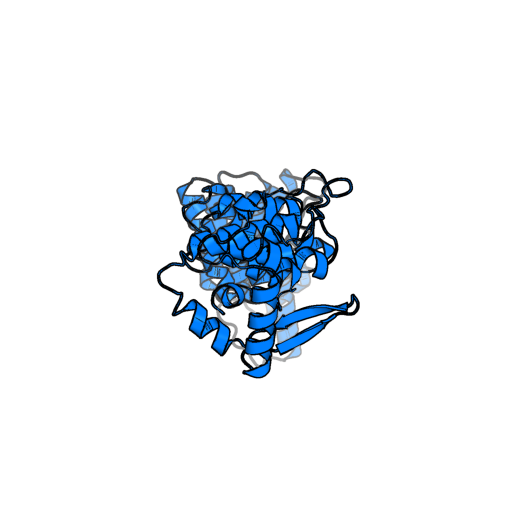75 273 ALA A N 1
ATOM 2156 C CA . ALA A 1 273 ? 3.675 -0.112 -25.049 1.00 96.75 273 ALA A CA 1
ATOM 2157 C C . ALA A 1 273 ? 3.353 0.265 -26.508 1.00 96.75 273 ALA A C 1
ATOM 2159 O O . ALA A 1 273 ? 3.198 1.455 -26.791 1.00 96.75 273 ALA A O 1
ATOM 2160 N N . GLU A 1 274 ? 3.221 -0.682 -27.447 1.00 94.88 274 GLU A N 1
ATOM 2161 C CA . GLU A 1 274 ? 3.034 -0.348 -28.867 1.00 94.88 274 GLU A CA 1
ATOM 2162 C C . GLU A 1 274 ? 1.685 0.295 -29.220 1.00 94.88 274 GLU A C 1
ATOM 2164 O O . GLU A 1 274 ? 1.602 1.007 -30.225 1.00 94.88 274 GLU A O 1
ATOM 2169 N N . SER A 1 275 ? 0.657 0.152 -28.387 1.00 88.56 275 SER A N 1
ATOM 2170 C CA . SER A 1 275 ? -0.594 0.918 -28.515 1.00 88.56 275 SER A CA 1
ATOM 2171 C C . SER A 1 275 ? -0.554 2.269 -27.779 1.00 88.56 275 SER A C 1
ATOM 2173 O O . SER A 1 275 ? -1.446 3.100 -27.955 1.00 88.56 275 SER A O 1
ATOM 2175 N N . GLY A 1 276 ? 0.473 2.501 -26.956 1.00 87.00 276 GLY A N 1
ATOM 2176 C CA . GLY A 1 276 ? 0.593 3.647 -26.059 1.00 87.00 276 GLY A CA 1
ATOM 2177 C C . GLY A 1 276 ? 1.208 4.907 -26.675 1.00 87.00 276 GLY A C 1
ATOM 2178 O O . GLY A 1 276 ? 1.610 4.963 -27.840 1.00 87.00 276 GLY A O 1
ATOM 2179 N N . ASP A 1 277 ? 1.306 5.949 -25.844 1.00 92.19 277 ASP A N 1
ATOM 2180 C CA . ASP A 1 277 ? 1.943 7.211 -26.219 1.00 92.19 277 ASP A CA 1
ATOM 2181 C C . ASP A 1 277 ? 3.477 7.086 -26.395 1.00 92.19 277 ASP A C 1
ATOM 2183 O O . ASP A 1 277 ? 4.119 6.114 -25.978 1.00 92.19 277 ASP A O 1
ATOM 2187 N N . LYS A 1 278 ? 4.089 8.109 -27.012 1.00 94.19 278 LYS A N 1
ATOM 2188 C CA . LYS A 1 278 ? 5.538 8.151 -27.287 1.00 94.19 278 LYS A CA 1
ATOM 2189 C C . LYS A 1 278 ? 6.404 8.024 -26.021 1.00 94.19 278 LYS A C 1
ATOM 2191 O O . LYS A 1 278 ? 7.527 7.539 -26.121 1.00 94.19 278 LYS A O 1
ATOM 2196 N N . LEU A 1 279 ? 5.923 8.442 -24.843 1.00 92.94 279 LEU A N 1
ATOM 2197 C CA . LEU A 1 279 ? 6.676 8.308 -23.592 1.00 92.94 279 LEU A CA 1
ATOM 2198 C C . LEU A 1 279 ? 6.779 6.833 -23.189 1.00 92.94 279 LEU A C 1
ATOM 2200 O O . LEU A 1 279 ? 7.887 6.358 -22.961 1.00 92.94 279 LEU A O 1
ATOM 2204 N N . TRP A 1 280 ? 5.672 6.085 -23.152 1.00 93.31 280 TRP A N 1
ATOM 2205 C CA . TRP A 1 280 ? 5.714 4.672 -22.736 1.00 93.31 280 TRP A CA 1
ATOM 2206 C C . TRP A 1 280 ? 6.464 3.787 -23.731 1.00 93.31 280 TRP A C 1
ATOM 2208 O O . TRP A 1 280 ? 7.239 2.927 -23.307 1.00 93.31 280 TRP A O 1
ATOM 2218 N N . LYS A 1 281 ? 6.329 4.053 -25.039 1.00 96.06 281 LYS A N 1
ATOM 2219 C CA . LYS A 1 281 ? 7.118 3.380 -26.089 1.00 96.06 281 LYS A CA 1
ATOM 2220 C C . LYS A 1 281 ? 8.622 3.540 -25.887 1.00 96.06 281 LYS A C 1
ATOM 2222 O O . LYS A 1 281 ? 9.365 2.574 -26.056 1.00 96.06 281 LYS A O 1
ATOM 2227 N N . MET A 1 282 ? 9.058 4.746 -25.527 1.00 96.94 282 MET A N 1
ATOM 2228 C CA . MET A 1 282 ? 10.454 5.068 -25.243 1.00 96.94 282 MET A CA 1
ATOM 2229 C C . MET A 1 282 ? 10.936 4.417 -23.941 1.00 96.94 282 MET A C 1
ATOM 2231 O O . MET A 1 282 ? 11.976 3.765 -23.937 1.00 96.94 282 MET A O 1
ATOM 2235 N N . LEU A 1 283 ? 10.182 4.564 -22.846 1.00 95.81 283 LEU A N 1
ATOM 2236 C CA . LEU A 1 283 ? 10.581 4.052 -21.530 1.00 95.81 283 LEU A CA 1
ATOM 2237 C C . LEU A 1 283 ? 10.696 2.524 -21.509 1.00 95.81 283 LEU A C 1
ATOM 2239 O O . LEU A 1 283 ? 11.682 1.999 -21.000 1.00 95.81 283 LEU A O 1
ATOM 2243 N N . SER A 1 284 ? 9.747 1.817 -22.122 1.00 97.50 284 SER A N 1
ATOM 2244 C CA . SER A 1 284 ? 9.772 0.349 -22.188 1.00 97.50 284 SER A CA 1
ATOM 2245 C C . SER A 1 284 ? 10.972 -0.162 -22.994 1.00 97.50 284 SER A C 1
ATOM 2247 O O . SER A 1 284 ? 11.645 -1.101 -22.577 1.00 97.50 284 SER A O 1
ATOM 2249 N N . ARG A 1 285 ? 11.320 0.517 -24.102 1.00 98.25 285 ARG A N 1
ATOM 2250 C CA . ARG A 1 285 ? 12.533 0.215 -24.887 1.00 98.25 285 ARG A CA 1
ATOM 2251 C C . ARG A 1 285 ? 13.803 0.396 -24.065 1.00 98.25 285 ARG A C 1
ATOM 2253 O O . ARG A 1 285 ? 14.664 -0.468 -24.122 1.00 98.25 285 ARG A O 1
ATOM 2260 N N . VAL A 1 286 ? 13.905 1.472 -23.281 1.00 98.12 286 VAL A N 1
ATOM 2261 C CA . VAL A 1 286 ? 15.055 1.705 -22.390 1.00 98.12 286 VAL A CA 1
ATOM 2262 C C . VAL A 1 286 ? 15.165 0.626 -21.312 1.00 98.12 286 VAL A C 1
ATOM 2264 O O . VAL A 1 286 ? 16.261 0.137 -21.059 1.00 98.12 286 VAL A O 1
ATOM 2267 N N . THR A 1 287 ? 14.055 0.235 -20.685 1.00 98.19 287 THR A N 1
ATOM 2268 C CA . THR A 1 287 ? 14.058 -0.822 -19.661 1.00 98.19 287 THR A CA 1
ATOM 2269 C C . THR A 1 287 ? 14.447 -2.179 -20.249 1.00 98.19 287 THR A C 1
ATOM 2271 O O . THR A 1 287 ? 15.260 -2.890 -19.662 1.00 98.19 287 THR A O 1
ATOM 2274 N N . HIS A 1 288 ? 13.942 -2.521 -21.438 1.00 98.69 288 HIS A N 1
ATOM 2275 C CA . HIS A 1 288 ? 14.342 -3.743 -22.132 1.00 98.69 288 HIS A CA 1
ATOM 2276 C C . HIS A 1 288 ? 15.815 -3.711 -22.572 1.00 98.69 288 HIS A C 1
ATOM 2278 O O . HIS A 1 288 ? 16.519 -4.708 -22.413 1.00 98.69 288 HIS A O 1
ATOM 2284 N N . ALA A 1 289 ? 16.293 -2.565 -23.067 1.00 98.50 289 ALA A N 1
ATOM 2285 C CA . ALA A 1 289 ? 17.682 -2.362 -23.462 1.00 98.50 289 ALA A CA 1
ATOM 2286 C C . ALA A 1 289 ? 18.655 -2.519 -22.285 1.00 98.50 289 ALA A C 1
ATOM 2288 O O . ALA A 1 289 ? 19.695 -3.152 -22.438 1.00 98.50 289 ALA A O 1
ATOM 2289 N N . ASP A 1 290 ? 18.302 -1.997 -21.107 1.00 98.31 290 ASP A N 1
ATOM 2290 C CA . ASP A 1 290 ? 19.060 -2.208 -19.868 1.00 98.31 290 ASP A CA 1
ATOM 2291 C C . ASP A 1 290 ? 19.101 -3.700 -19.505 1.00 98.31 290 ASP A C 1
ATOM 2293 O O . ASP A 1 290 ? 20.177 -4.263 -19.326 1.00 98.31 290 ASP A O 1
ATOM 2297 N N . ALA A 1 291 ? 17.957 -4.395 -19.522 1.00 98.38 291 ALA A N 1
ATOM 2298 C CA . ALA A 1 291 ? 17.922 -5.831 -19.240 1.00 98.38 291 ALA A CA 1
ATOM 2299 C C . ALA A 1 291 ? 18.778 -6.667 -20.211 1.00 98.38 291 ALA A C 1
ATOM 2301 O O . ALA A 1 291 ? 19.497 -7.567 -19.776 1.00 98.38 291 ALA A O 1
ATOM 2302 N N . LEU A 1 292 ? 18.758 -6.343 -21.507 1.00 98.38 292 LEU A N 1
ATOM 2303 C CA . LEU A 1 292 ? 19.618 -6.970 -22.518 1.00 98.38 292 LEU A CA 1
ATOM 2304 C C . LEU A 1 292 ? 21.097 -6.617 -22.326 1.00 98.38 292 LEU A C 1
ATOM 2306 O O . LEU A 1 292 ? 21.953 -7.491 -22.470 1.00 98.38 292 LEU A O 1
ATOM 2310 N N . HIS A 1 293 ? 21.414 -5.379 -21.930 1.00 96.12 293 HIS A N 1
ATOM 2311 C CA . HIS A 1 293 ? 22.780 -4.999 -21.587 1.00 96.12 293 HIS A CA 1
ATOM 2312 C C . HIS A 1 293 ? 23.300 -5.846 -20.419 1.00 96.12 293 HIS A C 1
ATOM 2314 O O . HIS A 1 293 ? 24.381 -6.430 -20.552 1.00 96.12 293 HIS A O 1
ATOM 2320 N N . GLN A 1 294 ? 22.543 -5.952 -19.323 1.00 95.12 294 GLN A N 1
ATOM 2321 C CA . GLN A 1 294 ? 22.927 -6.756 -18.158 1.00 95.12 294 GLN A CA 1
ATOM 2322 C C . GLN A 1 294 ? 22.954 -8.268 -18.472 1.00 95.12 294 GLN A C 1
ATOM 2324 O O . GLN A 1 294 ? 23.663 -9.024 -17.811 1.00 95.12 294 GLN A O 1
ATOM 2329 N N . HIS A 1 295 ? 22.232 -8.722 -19.505 1.00 96.00 295 HIS A N 1
ATOM 2330 C CA . HIS A 1 295 ? 22.323 -10.087 -20.040 1.00 96.00 295 HIS A CA 1
ATOM 2331 C C . HIS A 1 295 ? 23.578 -10.340 -20.890 1.00 96.00 295 HIS A C 1
ATOM 2333 O O . HIS A 1 295 ? 23.999 -11.486 -21.034 1.00 96.00 295 HIS A O 1
ATOM 2339 N N . GLY A 1 296 ? 24.188 -9.284 -21.433 1.00 93.44 296 GLY A N 1
ATOM 2340 C CA . GLY A 1 296 ? 25.353 -9.354 -22.316 1.00 93.44 296 GLY A CA 1
ATOM 2341 C C . GLY A 1 296 ? 25.039 -9.162 -23.804 1.00 93.44 296 GLY A C 1
ATOM 2342 O O . GLY A 1 296 ? 25.976 -8.995 -24.587 1.00 93.44 296 GLY A O 1
ATOM 2343 N N . ASP A 1 297 ? 23.764 -9.086 -24.205 1.00 94.88 297 ASP A N 1
ATOM 2344 C CA . ASP A 1 297 ? 23.366 -8.773 -25.586 1.00 94.88 297 ASP A CA 1
ATOM 2345 C C . ASP A 1 297 ? 23.480 -7.264 -25.857 1.00 94.88 297 ASP A C 1
ATOM 2347 O O . ASP A 1 297 ? 22.515 -6.498 -25.925 1.00 94.88 297 ASP A O 1
ATOM 2351 N N . ARG A 1 298 ? 24.733 -6.821 -25.975 1.00 93.12 298 ARG A N 1
ATOM 2352 C CA . ARG A 1 298 ? 25.101 -5.416 -26.178 1.00 93.12 298 ARG A CA 1
ATOM 2353 C C . ARG A 1 298 ? 24.642 -4.869 -27.532 1.00 93.12 298 ARG A C 1
ATOM 2355 O O . ARG A 1 298 ? 24.491 -3.654 -27.656 1.00 93.12 298 ARG A O 1
ATOM 2362 N N . ALA A 1 299 ? 24.465 -5.730 -28.535 1.00 95.06 299 ALA A N 1
ATOM 2363 C CA . ALA A 1 299 ? 24.070 -5.322 -29.879 1.00 95.06 299 ALA A CA 1
ATOM 2364 C C . ALA A 1 299 ? 22.580 -4.961 -29.916 1.00 95.06 299 ALA A C 1
ATOM 2366 O O . ALA A 1 299 ? 22.226 -3.856 -30.335 1.00 95.06 299 ALA A O 1
ATOM 2367 N N . GLU A 1 300 ? 21.721 -5.842 -29.399 1.00 97.19 300 GLU A N 1
ATOM 2368 C CA . GLU A 1 300 ? 20.282 -5.587 -29.346 1.00 97.19 300 GLU A CA 1
ATOM 2369 C C . GLU A 1 300 ? 19.935 -4.499 -28.319 1.00 97.19 300 GLU A C 1
ATOM 2371 O O . GLU A 1 300 ? 19.120 -3.616 -28.601 1.00 97.19 300 GLU A O 1
ATOM 2376 N N . ALA A 1 301 ? 20.639 -4.462 -27.179 1.00 97.69 301 ALA A N 1
ATOM 2377 C CA . ALA A 1 301 ? 20.539 -3.359 -26.224 1.00 97.69 301 ALA A CA 1
ATOM 2378 C C . ALA A 1 301 ? 20.804 -1.997 -26.891 1.00 97.69 301 ALA A C 1
ATOM 2380 O O . ALA A 1 301 ? 19.986 -1.082 -26.778 1.00 97.69 301 ALA A O 1
ATOM 2381 N N . ARG A 1 302 ? 21.908 -1.862 -27.646 1.00 97.31 302 ARG A N 1
ATOM 2382 C CA . ARG A 1 302 ? 22.236 -0.626 -28.380 1.00 97.31 302 ARG A CA 1
ATOM 2383 C C . ARG A 1 302 ? 21.108 -0.238 -29.336 1.00 97.31 302 ARG A C 1
ATOM 2385 O O . ARG A 1 302 ? 20.671 0.912 -29.308 1.00 97.31 302 ARG A O 1
ATOM 2392 N N . ARG A 1 303 ? 20.604 -1.188 -30.131 1.00 98.38 303 ARG A N 1
ATOM 2393 C CA . ARG A 1 303 ? 19.520 -0.956 -31.099 1.00 98.38 303 ARG A CA 1
ATOM 2394 C C . ARG A 1 303 ? 18.263 -0.388 -30.430 1.00 98.38 303 ARG A C 1
ATOM 2396 O O . ARG A 1 303 ? 17.627 0.519 -30.970 1.00 98.38 303 ARG A O 1
ATOM 2403 N N . LEU A 1 304 ? 17.908 -0.892 -29.248 1.00 98.50 304 LEU A N 1
ATOM 2404 C CA . LEU A 1 304 ? 16.754 -0.419 -28.481 1.00 98.50 304 LEU A CA 1
ATOM 2405 C C . LEU A 1 304 ? 16.980 0.956 -27.834 1.00 98.50 304 LEU A C 1
ATOM 2407 O O . LEU A 1 304 ? 16.058 1.776 -27.855 1.00 98.50 304 LEU A O 1
ATOM 2411 N N . PHE A 1 305 ? 18.181 1.251 -27.322 1.00 98.50 305 PHE A N 1
ATOM 2412 C CA . PHE A 1 305 ? 18.523 2.597 -26.841 1.00 98.50 305 PHE A CA 1
ATOM 2413 C C . PHE A 1 305 ? 18.492 3.637 -27.969 1.00 98.50 305 PHE A C 1
ATOM 2415 O O . PHE A 1 305 ? 17.911 4.707 -27.797 1.00 98.50 305 PHE A O 1
ATOM 2422 N N . GLU A 1 306 ? 19.046 3.320 -29.142 1.00 98.12 306 GLU A N 1
ATOM 2423 C CA . GLU A 1 306 ? 19.023 4.198 -30.320 1.00 98.12 306 GLU A CA 1
ATOM 2424 C C . GLU A 1 306 ? 17.585 4.441 -30.814 1.00 98.12 306 GLU A C 1
ATOM 2426 O O . GLU A 1 306 ? 17.205 5.578 -31.105 1.00 98.12 306 GLU A O 1
ATOM 2431 N N . ALA A 1 307 ? 16.739 3.403 -30.816 1.00 98.00 307 ALA A N 1
ATOM 2432 C CA . ALA A 1 307 ? 15.312 3.539 -31.109 1.00 98.00 307 ALA A CA 1
ATOM 2433 C C . ALA A 1 307 ? 14.569 4.394 -30.063 1.00 98.00 307 ALA A C 1
ATOM 2435 O O . ALA A 1 307 ? 13.687 5.177 -30.421 1.00 98.00 307 ALA A O 1
ATOM 2436 N N . ALA A 1 308 ? 14.916 4.280 -28.778 1.00 97.94 308 ALA A N 1
ATOM 2437 C CA . ALA A 1 308 ? 14.352 5.125 -27.728 1.00 97.94 308 ALA A CA 1
ATOM 2438 C C . ALA A 1 308 ? 14.804 6.590 -27.860 1.00 97.94 308 ALA A C 1
ATOM 2440 O O . ALA A 1 308 ? 13.980 7.493 -27.719 1.00 97.94 308 ALA A O 1
ATOM 2441 N N . GLU A 1 309 ? 16.070 6.849 -28.195 1.00 97.56 309 GLU A N 1
ATOM 2442 C CA . GLU A 1 309 ? 16.573 8.208 -28.421 1.00 97.56 309 GLU A CA 1
ATOM 2443 C C . GLU A 1 309 ? 15.927 8.868 -29.654 1.00 97.56 309 GLU A C 1
ATOM 2445 O O . GLU A 1 309 ? 15.568 10.046 -29.613 1.00 97.56 309 GLU A O 1
ATOM 2450 N N . ALA A 1 310 ? 15.658 8.105 -30.719 1.00 97.81 310 ALA A N 1
ATOM 2451 C CA . ALA A 1 310 ? 14.882 8.595 -31.858 1.00 97.81 310 ALA A CA 1
ATOM 2452 C C . ALA A 1 310 ? 13.469 9.062 -31.444 1.00 97.81 310 ALA A C 1
ATOM 2454 O O . ALA A 1 310 ? 13.021 10.128 -31.876 1.00 97.81 310 ALA A O 1
ATOM 2455 N N . ILE A 1 311 ? 12.794 8.316 -30.558 1.00 97.25 311 ILE A N 1
ATOM 2456 C CA . ILE A 1 311 ? 11.487 8.706 -29.999 1.00 97.25 311 ILE A CA 1
ATOM 2457 C C . ILE A 1 311 ? 11.625 9.921 -29.065 1.00 97.25 311 ILE A C 1
ATOM 2459 O O . ILE A 1 311 ? 10.778 10.812 -29.106 1.00 97.25 311 ILE A O 1
ATOM 2463 N N . GLN A 1 312 ? 12.689 10.007 -28.260 1.00 96.69 312 GLN A N 1
ATOM 2464 C CA . GLN A 1 312 ? 12.967 11.160 -27.395 1.00 96.69 312 GLN A CA 1
ATOM 2465 C C . GLN A 1 312 ? 13.137 12.450 -28.214 1.00 96.69 312 GLN A C 1
ATOM 2467 O O . GLN A 1 312 ? 12.520 13.466 -27.891 1.00 96.69 312 GLN A O 1
ATOM 2472 N N . LYS A 1 313 ? 13.898 12.397 -29.314 1.00 96.69 313 LYS A N 1
ATOM 2473 C CA . LYS A 1 313 ? 14.092 13.511 -30.256 1.00 96.69 313 LYS A CA 1
ATOM 2474 C C . LYS A 1 313 ? 12.793 13.986 -30.905 1.00 96.69 313 LYS A C 1
ATOM 2476 O O . LYS A 1 313 ? 12.580 15.188 -31.014 1.00 96.69 313 LYS A O 1
ATOM 2481 N N . ASP A 1 314 ? 11.935 13.063 -31.324 1.00 96.31 314 ASP A N 1
ATOM 2482 C CA . ASP A 1 314 ? 10.627 13.359 -31.925 1.00 96.31 314 ASP A CA 1
ATOM 2483 C C . ASP A 1 314 ? 9.612 13.886 -30.885 1.00 96.31 314 ASP A C 1
ATOM 2485 O O . ASP A 1 314 ? 8.881 14.844 -31.135 1.00 96.31 314 ASP A O 1
ATOM 2489 N N . ARG A 1 315 ? 9.608 13.325 -29.670 1.00 94.81 315 ARG A N 1
ATOM 2490 C CA . ARG A 1 315 ? 8.740 13.759 -28.563 1.00 94.81 315 ARG A CA 1
ATOM 2491 C C . ARG A 1 315 ? 9.151 15.110 -27.968 1.00 94.81 315 ARG A C 1
ATOM 2493 O O . ARG A 1 315 ? 8.283 15.858 -27.520 1.00 94.81 315 ARG A O 1
ATOM 2500 N N . GLN A 1 316 ? 10.448 15.405 -27.892 1.00 94.50 316 GLN A N 1
ATOM 2501 C CA . GLN A 1 316 ? 10.978 16.581 -27.201 1.00 94.50 316 GLN A CA 1
ATOM 2502 C C . GLN A 1 316 ? 12.265 17.101 -27.881 1.00 94.50 316 GLN A C 1
ATOM 2504 O O . GLN A 1 316 ? 13.360 16.943 -27.337 1.00 94.50 316 GLN A O 1
ATOM 2509 N N . PRO A 1 317 ? 12.157 17.786 -29.039 1.00 94.19 317 PRO A N 1
ATOM 2510 C CA . PRO A 1 317 ? 13.312 18.186 -29.856 1.00 94.19 317 PRO A CA 1
ATOM 2511 C C . PRO A 1 317 ? 14.374 19.037 -29.143 1.00 94.19 317 PRO A C 1
ATOM 2513 O O . PRO A 1 317 ? 15.544 18.989 -29.510 1.00 94.19 317 PRO A O 1
ATOM 2516 N N . THR A 1 318 ? 13.989 19.799 -28.112 1.00 96.81 318 THR A N 1
ATOM 2517 C CA . THR A 1 318 ? 14.900 20.605 -27.273 1.00 96.81 318 THR A CA 1
ATOM 2518 C C . THR A 1 318 ? 15.851 19.753 -26.423 1.00 96.81 318 THR A C 1
ATOM 2520 O O . THR A 1 318 ? 16.933 20.210 -26.071 1.00 96.81 318 THR A O 1
ATOM 2523 N N . TYR A 1 319 ? 15.467 18.513 -26.109 1.00 93.31 319 TYR A N 1
ATOM 2524 C CA . TYR A 1 319 ? 16.254 17.559 -25.328 1.00 93.31 319 TYR A CA 1
ATOM 2525 C C . TYR A 1 319 ? 16.340 16.241 -26.109 1.00 93.31 319 TYR A C 1
ATOM 2527 O O . TYR A 1 319 ? 15.703 15.262 -25.728 1.00 93.31 319 TYR A O 1
ATOM 2535 N N . PRO A 1 320 ? 17.073 16.203 -27.237 1.00 93.94 320 PRO A N 1
ATOM 2536 C CA . PRO A 1 320 ? 16.947 15.126 -28.215 1.00 93.94 320 PRO A CA 1
ATOM 2537 C C . PRO A 1 320 ? 17.650 13.824 -27.817 1.00 93.94 320 PRO A C 1
ATOM 2539 O O . PRO A 1 320 ? 17.494 12.834 -28.519 1.00 93.94 320 PRO A O 1
ATOM 2542 N N . ARG A 1 321 ? 18.427 13.832 -26.726 1.00 95.69 321 ARG A N 1
ATOM 2543 C CA . ARG A 1 321 ? 19.127 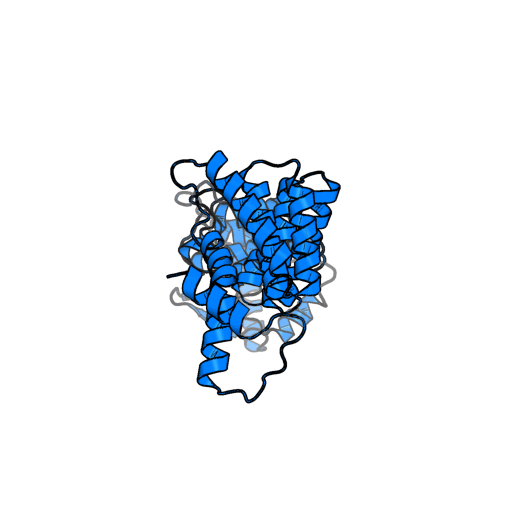12.663 -26.180 1.00 95.69 321 ARG A CA 1
ATOM 2544 C C . ARG A 1 321 ? 18.400 12.091 -24.971 1.00 95.69 321 ARG A C 1
ATOM 2546 O O . ARG A 1 321 ? 17.722 12.834 -24.257 1.00 95.69 321 ARG A O 1
ATOM 2553 N N . LEU A 1 322 ? 18.589 10.801 -24.698 1.00 96.25 322 LEU A N 1
ATOM 2554 C CA . LEU A 1 322 ? 18.150 10.207 -23.432 1.00 96.25 322 LEU A CA 1
ATOM 2555 C C . LEU A 1 322 ? 18.856 10.895 -22.248 1.00 96.25 322 LEU A C 1
ATOM 2557 O O . LEU A 1 322 ? 20.050 11.184 -22.296 1.00 96.25 322 LEU A O 1
ATOM 2561 N N . TYR A 1 323 ? 18.111 11.170 -21.175 1.00 93.31 323 TYR A N 1
ATOM 2562 C CA . TYR A 1 323 ? 18.599 11.916 -20.009 1.00 93.31 323 TYR A CA 1
ATOM 2563 C C . TYR A 1 323 ? 18.127 11.296 -18.682 1.00 93.31 323 TYR A C 1
ATOM 2565 O O . TYR A 1 323 ? 17.311 10.370 -18.665 1.00 93.31 323 TYR A O 1
ATOM 2573 N N . SER A 1 324 ? 18.656 11.794 -17.556 1.00 93.44 324 SER A N 1
ATOM 2574 C CA . SER A 1 324 ? 18.431 11.237 -16.208 1.00 93.44 324 SER A CA 1
ATOM 2575 C C . SER A 1 324 ? 18.729 9.725 -16.163 1.00 93.44 324 SER A C 1
ATOM 2577 O O . SER A 1 324 ? 19.708 9.294 -16.767 1.00 93.44 324 SER A O 1
ATOM 2579 N N . LEU A 1 325 ? 17.920 8.915 -15.463 1.00 93.06 325 LEU A N 1
ATOM 2580 C CA . LEU A 1 325 ? 18.103 7.460 -15.333 1.00 93.06 325 LEU A CA 1
ATOM 2581 C C . LEU A 1 325 ? 18.255 6.748 -16.690 1.00 93.06 325 LEU A C 1
ATOM 2583 O O . LEU A 1 325 ? 19.062 5.836 -16.832 1.00 93.06 325 LEU A O 1
ATOM 2587 N N . TRP A 1 326 ? 17.498 7.187 -17.694 1.00 93.81 326 TRP A N 1
ATOM 2588 C CA . TRP A 1 326 ? 17.460 6.574 -19.022 1.00 93.81 326 TRP A CA 1
ATOM 2589 C C . TRP A 1 326 ? 18.743 6.854 -19.813 1.00 93.81 326 TRP A C 1
ATOM 2591 O O . TRP A 1 326 ? 19.292 5.957 -20.444 1.00 93.81 326 TRP A O 1
ATOM 2601 N N . GLY A 1 327 ? 19.249 8.090 -19.724 1.00 95.81 327 GLY A N 1
ATOM 2602 C CA . GLY A 1 327 ? 20.546 8.470 -20.287 1.00 95.81 327 GLY A CA 1
ATOM 2603 C C . GLY A 1 327 ? 21.720 7.819 -19.554 1.00 95.81 327 GLY A C 1
ATOM 2604 O O . GLY A 1 327 ? 22.678 7.408 -20.197 1.00 95.81 327 GLY A O 1
ATOM 2605 N N . PHE A 1 328 ? 21.621 7.656 -18.229 1.00 95.56 328 PHE A N 1
ATOM 2606 C CA . PHE A 1 328 ? 22.609 6.925 -17.431 1.00 95.56 328 PHE A CA 1
ATOM 2607 C C . PHE A 1 328 ? 22.725 5.458 -17.875 1.00 95.56 328 PHE A C 1
ATOM 2609 O O . PHE A 1 328 ? 23.824 5.016 -18.186 1.00 95.56 328 PHE A O 1
ATOM 2616 N N . ARG A 1 329 ? 21.600 4.737 -18.004 1.00 95.56 329 ARG A N 1
ATOM 2617 C CA . ARG A 1 329 ? 21.571 3.351 -18.513 1.00 95.56 329 ARG A CA 1
ATOM 2618 C C . ARG A 1 329 ? 22.174 3.213 -19.913 1.00 95.56 329 ARG A C 1
ATOM 2620 O O . ARG A 1 329 ? 22.859 2.236 -20.195 1.00 95.56 329 ARG A O 1
ATOM 2627 N N . TYR A 1 330 ? 21.946 4.191 -20.793 1.00 97.19 330 TYR A N 1
ATOM 2628 C CA . TYR A 1 330 ? 22.571 4.156 -22.115 1.00 97.19 330 TYR A CA 1
ATOM 2629 C C . TYR A 1 330 ? 24.083 4.424 -22.034 1.00 97.19 330 TYR A C 1
ATOM 2631 O O . TYR A 1 330 ? 24.866 3.742 -22.692 1.00 97.19 330 TYR A O 1
ATOM 2639 N N . ALA A 1 331 ? 24.512 5.373 -21.196 1.00 95.44 331 ALA A N 1
ATOM 2640 C CA . ALA A 1 331 ? 25.927 5.651 -20.967 1.00 95.44 331 ALA A CA 1
ATOM 2641 C C . ALA A 1 331 ? 26.679 4.437 -20.390 1.00 95.44 331 ALA A C 1
ATOM 2643 O O . ALA A 1 331 ? 27.779 4.160 -20.856 1.00 95.44 331 ALA A O 1
ATOM 2644 N N . ASP A 1 332 ? 26.072 3.683 -19.468 1.00 94.38 332 ASP A N 1
ATOM 2645 C CA . ASP A 1 332 ? 26.591 2.418 -18.914 1.00 94.38 332 ASP A CA 1
ATOM 2646 C C . ASP A 1 332 ? 26.922 1.409 -20.036 1.00 94.38 332 ASP A C 1
ATOM 2648 O O . ASP A 1 332 ? 28.065 0.960 -20.191 1.00 94.38 332 ASP A O 1
ATOM 2652 N N . LEU A 1 333 ? 25.968 1.181 -20.953 1.00 94.62 333 LEU A N 1
ATOM 2653 C CA . LEU A 1 333 ? 26.193 0.347 -22.138 1.00 94.62 333 LEU A CA 1
ATOM 2654 C C . LEU A 1 333 ? 27.362 0.854 -22.991 1.00 94.62 333 LEU A C 1
ATOM 2656 O O . LEU A 1 333 ? 28.210 0.051 -23.400 1.00 94.62 333 LEU A O 1
ATOM 2660 N N . LEU A 1 334 ? 27.395 2.155 -23.291 1.00 93.88 334 LEU A N 1
ATOM 2661 C CA . LEU A 1 334 ? 28.417 2.768 -24.145 1.00 93.88 334 LEU A CA 1
ATOM 2662 C C . LEU A 1 334 ? 29.818 2.651 -23.522 1.00 93.88 334 LEU A C 1
ATOM 2664 O O . LEU A 1 334 ? 30.743 2.187 -24.192 1.00 93.88 334 LEU A O 1
ATOM 2668 N N . LEU A 1 335 ? 29.957 2.998 -22.241 1.00 92.06 335 LEU A N 1
ATOM 2669 C CA . LEU A 1 335 ? 31.224 3.006 -21.508 1.00 92.06 335 LEU A CA 1
ATOM 2670 C C . LEU A 1 335 ? 31.758 1.601 -21.228 1.00 92.06 335 LEU A C 1
ATOM 2672 O O . LEU A 1 335 ? 32.971 1.403 -21.273 1.00 92.06 335 LEU A O 1
ATOM 2676 N N . GLY A 1 336 ? 30.892 0.599 -21.045 1.00 85.25 336 GLY A N 1
ATOM 2677 C CA . GLY A 1 336 ? 31.319 -0.745 -20.645 1.00 85.25 336 GLY A CA 1
ATOM 2678 C C . GLY A 1 336 ? 32.341 -1.426 -21.576 1.00 85.25 336 GLY A C 1
ATOM 2679 O O . GLY A 1 336 ? 33.022 -2.356 -21.151 1.00 85.25 336 GLY A O 1
ATOM 2680 N N . ALA A 1 337 ? 32.483 -1.009 -22.842 1.00 82.31 337 ALA A N 1
ATOM 2681 C CA . ALA A 1 337 ? 33.579 -1.486 -23.699 1.00 82.31 337 ALA A CA 1
ATOM 2682 C C . ALA A 1 337 ? 34.939 -0.904 -23.269 1.00 82.31 337 ALA A C 1
ATOM 2684 O O . ALA A 1 337 ? 35.897 -1.659 -23.092 1.00 82.31 337 ALA A O 1
ATOM 2685 N N . ALA A 1 338 ? 34.988 0.411 -23.040 1.00 85.75 338 ALA A N 1
ATOM 2686 C CA . ALA A 1 338 ? 36.175 1.116 -22.574 1.00 85.75 338 ALA A CA 1
ATOM 2687 C C . ALA A 1 338 ? 36.570 0.698 -21.153 1.00 85.75 338 ALA A C 1
ATOM 2689 O O . ALA A 1 338 ? 37.748 0.478 -20.883 1.00 85.75 338 ALA A O 1
ATOM 2690 N N . GLU A 1 339 ? 35.594 0.487 -20.268 1.00 85.56 339 GLU A N 1
ATOM 2691 C CA . GLU A 1 339 ? 35.839 -0.022 -18.916 1.00 85.56 339 GLU A CA 1
ATOM 2692 C C . GLU A 1 339 ? 36.452 -1.426 -18.931 1.00 85.56 339 GLU A C 1
ATOM 2694 O O . GLU A 1 339 ? 37.456 -1.658 -18.262 1.00 85.56 339 GLU A O 1
ATOM 2699 N N . ARG A 1 340 ? 35.917 -2.363 -19.732 1.00 81.62 340 ARG A N 1
ATOM 2700 C CA . ARG A 1 340 ? 36.510 -3.710 -19.851 1.00 81.62 340 ARG A CA 1
ATOM 2701 C C . ARG A 1 340 ? 37.924 -3.666 -20.433 1.00 81.62 340 ARG A C 1
ATOM 2703 O O . ARG A 1 340 ? 38.790 -4.385 -19.941 1.00 81.62 340 ARG A O 1
ATOM 2710 N N . ALA A 1 341 ? 38.183 -2.809 -21.421 1.00 82.69 341 ALA A N 1
ATOM 2711 C CA . ALA A 1 341 ? 39.524 -2.624 -21.975 1.00 82.69 341 ALA A CA 1
ATOM 2712 C C . ALA A 1 341 ? 40.502 -1.998 -20.959 1.00 82.69 341 ALA A C 1
ATOM 2714 O O . ALA A 1 341 ? 41.663 -2.406 -20.894 1.00 82.69 341 ALA A O 1
ATOM 2715 N N . ALA A 1 342 ? 40.043 -1.048 -20.139 1.00 85.88 342 ALA A N 1
ATOM 2716 C CA . ALA A 1 342 ? 40.829 -0.472 -19.052 1.00 85.88 342 ALA A CA 1
ATOM 2717 C C . ALA A 1 342 ? 41.162 -1.528 -17.986 1.00 85.88 342 ALA A C 1
ATOM 2719 O O . ALA A 1 342 ? 42.335 -1.719 -17.672 1.00 85.88 342 ALA A O 1
ATOM 2720 N N . TRP A 1 343 ? 40.167 -2.282 -17.505 1.00 83.06 343 TRP A N 1
ATOM 2721 C CA . TRP A 1 343 ? 40.374 -3.352 -16.525 1.00 83.06 343 TRP A CA 1
ATOM 2722 C C . TRP A 1 343 ? 41.317 -4.451 -17.029 1.00 83.06 343 TRP A C 1
ATOM 2724 O O . TRP A 1 343 ? 42.205 -4.865 -16.286 1.00 83.06 343 TRP A O 1
ATOM 2734 N N . ALA A 1 344 ? 41.188 -4.876 -18.291 1.00 80.56 344 ALA A N 1
ATOM 2735 C CA . ALA A 1 344 ? 42.101 -5.843 -18.904 1.00 80.56 344 ALA A CA 1
ATOM 2736 C C . ALA A 1 344 ? 43.557 -5.339 -18.920 1.00 80.56 344 ALA A C 1
ATOM 2738 O O . ALA A 1 344 ? 44.475 -6.083 -18.582 1.00 80.56 344 ALA A O 1
ATOM 2739 N N . ARG A 1 345 ? 43.776 -4.050 -19.227 1.00 81.94 345 ARG A N 1
ATOM 2740 C CA . ARG A 1 345 ? 45.107 -3.419 -19.156 1.00 81.94 345 ARG A CA 1
ATOM 2741 C C . ARG A 1 345 ? 45.631 -3.291 -17.722 1.00 81.94 345 ARG A C 1
ATOM 2743 O O . ARG A 1 345 ? 46.831 -3.427 -17.515 1.00 81.94 345 ARG A O 1
ATOM 2750 N N . THR A 1 346 ? 44.767 -3.018 -16.743 1.00 81.00 346 THR A N 1
ATOM 2751 C CA . THR A 1 346 ? 45.160 -2.854 -15.331 1.00 81.00 346 THR A CA 1
ATOM 2752 C C . THR A 1 346 ? 45.522 -4.177 -14.656 1.00 81.00 346 THR A C 1
ATOM 2754 O O . THR A 1 346 ? 46.450 -4.195 -13.852 1.00 81.00 346 THR A O 1
ATOM 2757 N N . PHE A 1 347 ? 44.825 -5.271 -14.981 1.00 76.00 347 PHE A N 1
ATOM 2758 C CA . PHE A 1 347 ? 45.091 -6.599 -14.410 1.00 76.00 347 PHE A CA 1
ATOM 2759 C C . PHE A 1 347 ? 46.013 -7.487 -15.265 1.00 76.00 347 PHE A C 1
ATOM 2761 O O . PHE A 1 347 ? 46.415 -8.547 -14.802 1.00 76.00 347 PHE A O 1
ATOM 2768 N N . GLY A 1 348 ? 46.406 -7.039 -16.464 1.00 57.47 348 GLY A N 1
ATOM 2769 C CA . GLY A 1 348 ? 47.556 -7.565 -17.207 1.00 57.47 348 GLY A CA 1
ATOM 2770 C C . GLY A 1 348 ? 47.447 -9.031 -17.632 1.00 57.47 348 GLY A C 1
ATOM 2771 O O . GLY A 1 348 ? 48.206 -9.860 -17.143 1.00 57.47 348 GLY A O 1
ATOM 2772 N N . ASP A 1 349 ? 46.540 -9.335 -18.564 1.00 55.56 349 ASP A N 1
ATOM 2773 C CA . ASP A 1 349 ? 46.388 -10.634 -19.255 1.00 55.56 349 ASP A CA 1
ATOM 2774 C C . ASP A 1 349 ? 46.216 -11.903 -18.379 1.00 55.56 349 ASP A C 1
ATOM 2776 O O . ASP A 1 349 ? 46.047 -12.999 -18.923 1.00 55.56 349 ASP A O 1
ATOM 2780 N N . GLU A 1 350 ? 46.116 -11.793 -17.047 1.00 51.50 350 GLU A N 1
ATOM 2781 C CA . GLU A 1 350 ? 45.487 -12.828 -16.215 1.00 51.50 350 GLU A CA 1
ATOM 2782 C C . GLU A 1 350 ? 43.985 -12.872 -16.537 1.00 51.50 350 GLU A C 1
ATOM 2784 O O . GLU A 1 350 ? 43.160 -12.142 -15.984 1.00 51.50 350 GLU A O 1
ATOM 2789 N N . ALA A 1 351 ? 43.648 -13.706 -17.521 1.00 47.03 351 ALA A N 1
ATOM 2790 C CA . ALA A 1 351 ? 42.341 -13.747 -18.154 1.00 47.03 351 ALA A CA 1
ATOM 2791 C C . ALA A 1 351 ? 41.199 -14.025 -17.162 1.00 47.03 351 ALA A C 1
ATOM 2793 O O . ALA A 1 351 ? 40.903 -15.173 -16.822 1.00 47.03 351 ALA A O 1
ATOM 2794 N N . LEU A 1 352 ? 40.454 -12.974 -16.806 1.00 46.91 352 LEU A N 1
ATOM 2795 C CA . LEU A 1 352 ? 39.054 -13.134 -16.427 1.00 46.91 352 LEU A CA 1
ATOM 2796 C C . LEU A 1 352 ? 38.322 -13.753 -17.633 1.00 46.91 352 LEU A C 1
ATOM 2798 O O . LEU A 1 352 ? 38.387 -13.185 -18.727 1.00 46.91 352 LEU A O 1
ATOM 2802 N N . PRO A 1 353 ? 37.653 -14.912 -17.485 1.00 42.81 353 PRO A N 1
ATOM 2803 C CA . PRO A 1 353 ? 37.072 -15.621 -18.617 1.00 42.81 353 PRO A CA 1
ATOM 2804 C C . PRO A 1 353 ? 35.923 -14.811 -19.226 1.00 42.81 353 PRO A C 1
ATOM 2806 O O . PRO A 1 353 ? 34.815 -14.764 -18.689 1.00 42.81 353 PRO A O 1
ATOM 2809 N N . VAL A 1 354 ? 36.187 -14.176 -20.371 1.00 48.59 354 VAL A N 1
ATOM 2810 C CA . VAL A 1 354 ? 35.181 -13.440 -21.143 1.00 48.59 354 VAL A CA 1
ATOM 2811 C C . VAL A 1 354 ? 34.216 -14.442 -21.771 1.00 48.59 354 VAL A C 1
ATOM 2813 O O . VAL A 1 354 ? 34.483 -15.029 -22.820 1.00 48.59 354 VAL A O 1
ATOM 2816 N N . VAL A 1 355 ? 33.065 -14.631 -21.132 1.00 39.50 355 VAL A N 1
ATOM 2817 C CA . VAL A 1 355 ? 31.964 -15.401 -21.707 1.00 39.50 355 VAL A CA 1
ATOM 2818 C C . VAL A 1 355 ? 31.325 -14.581 -22.835 1.00 39.50 355 VAL A C 1
ATOM 2820 O O . VAL A 1 355 ? 30.611 -13.617 -22.576 1.00 39.50 355 VAL A O 1
ATOM 2823 N N . GLY A 1 356 ? 31.554 -14.988 -24.088 1.00 50.28 356 GLY A N 1
ATOM 2824 C CA . GLY A 1 356 ? 30.618 -14.713 -25.188 1.00 50.28 356 GLY A CA 1
ATOM 2825 C C . GLY A 1 356 ? 30.896 -13.544 -26.146 1.00 50.28 356 GLY A C 1
ATOM 2826 O O . GLY A 1 356 ? 29.936 -13.024 -26.704 1.00 50.28 356 GLY A O 1
ATOM 2827 N N . ALA A 1 357 ? 32.148 -13.138 -26.403 1.00 47.69 357 ALA A N 1
ATOM 2828 C CA . ALA A 1 357 ? 32.442 -12.128 -27.437 1.00 47.69 357 ALA A CA 1
ATOM 2829 C C . ALA A 1 357 ? 33.624 -12.517 -28.358 1.00 47.69 357 ALA A C 1
ATOM 2831 O O . ALA A 1 357 ? 34.758 -12.585 -27.881 1.00 47.69 357 ALA A O 1
ATOM 2832 N N . PRO A 1 358 ? 33.408 -12.726 -29.675 1.00 45.81 358 PRO A N 1
ATOM 2833 C CA . PRO A 1 358 ? 34.485 -12.891 -30.646 1.00 45.81 358 PRO A CA 1
ATOM 2834 C C . PRO A 1 358 ? 34.984 -11.513 -31.108 1.00 45.81 358 PRO A C 1
ATOM 2836 O O . PRO A 1 358 ? 34.434 -10.925 -32.034 1.00 45.81 358 PRO A O 1
ATOM 2839 N N . GLY A 1 359 ? 36.019 -10.990 -30.452 1.00 57.97 359 GLY A N 1
ATOM 2840 C CA . GLY A 1 359 ? 36.671 -9.738 -30.847 1.00 57.97 359 GLY A CA 1
ATOM 2841 C C . GLY A 1 359 ? 38.128 -9.711 -30.402 1.00 57.97 359 GLY A C 1
ATOM 2842 O O . GLY A 1 359 ? 38.432 -10.000 -29.244 1.00 57.97 359 GLY A O 1
ATOM 2843 N N . THR A 1 360 ? 39.027 -9.374 -31.318 1.00 62.28 360 THR A N 1
ATOM 2844 C CA . THR A 1 360 ? 40.475 -9.276 -31.101 1.00 62.28 360 THR A CA 1
ATOM 2845 C C . THR A 1 360 ? 40.829 -8.006 -30.333 1.00 62.28 360 THR A C 1
ATOM 2847 O O . THR A 1 360 ? 40.225 -6.963 -30.558 1.00 62.28 360 THR A O 1
ATOM 2850 N N . LEU A 1 361 ? 41.838 -8.053 -29.454 1.00 53.09 361 LEU A N 1
ATOM 2851 C CA . LEU A 1 361 ? 42.225 -6.944 -28.560 1.00 53.09 361 LEU A CA 1
ATOM 2852 C C . LEU A 1 361 ? 42.327 -5.564 -29.254 1.00 53.09 361 LEU A C 1
ATOM 2854 O O . LEU A 1 361 ? 41.981 -4.552 -28.650 1.00 53.09 361 LEU A O 1
ATOM 2858 N N . GLY A 1 362 ? 42.742 -5.511 -30.525 1.00 55.94 362 GLY A N 1
ATOM 2859 C CA . GLY A 1 362 ? 42.796 -4.271 -31.309 1.00 55.94 362 GLY A CA 1
ATOM 2860 C C . GLY A 1 362 ? 41.429 -3.618 -31.569 1.00 55.94 362 GLY A C 1
ATOM 2861 O O . GLY A 1 362 ? 41.322 -2.396 -31.507 1.00 55.94 362 GLY A O 1
ATOM 2862 N N . GLU A 1 363 ? 40.373 -4.407 -31.784 1.00 58.03 363 GLU A N 1
ATOM 2863 C CA . GLU A 1 363 ? 39.001 -3.911 -31.995 1.00 58.03 363 GLU A CA 1
ATOM 2864 C C . GLU A 1 363 ? 38.429 -3.283 -30.716 1.00 58.03 363 GLU A C 1
ATOM 2866 O O . GLU A 1 363 ? 37.728 -2.272 -30.770 1.00 58.03 363 GLU A O 1
ATOM 2871 N N . TRP A 1 364 ? 38.792 -3.830 -29.551 1.00 54.25 364 TRP A N 1
ATOM 2872 C CA . TRP A 1 364 ? 38.428 -3.270 -28.247 1.00 54.25 364 TRP A CA 1
ATOM 2873 C C . TRP A 1 364 ? 39.119 -1.929 -27.991 1.00 54.25 364 TRP A C 1
ATOM 2875 O O . TRP A 1 364 ? 38.489 -1.012 -27.476 1.00 54.25 364 TRP A O 1
ATOM 2885 N N . ILE A 1 365 ? 40.392 -1.800 -28.376 1.00 54.94 365 ILE A N 1
ATOM 2886 C CA . ILE A 1 365 ? 41.164 -0.558 -28.225 1.00 54.94 365 ILE A CA 1
ATOM 2887 C C . ILE A 1 365 ? 40.612 0.538 -29.146 1.00 54.94 365 ILE A C 1
ATOM 2889 O O . ILE A 1 365 ? 40.345 1.641 -28.677 1.00 54.94 365 ILE A O 1
ATOM 2893 N N . ALA A 1 366 ? 40.343 0.220 -30.416 1.00 54.75 366 ALA A N 1
ATOM 2894 C CA . ALA A 1 366 ? 39.747 1.169 -31.358 1.00 54.75 366 ALA A CA 1
ATOM 2895 C C . ALA A 1 366 ? 38.362 1.676 -30.900 1.00 54.75 366 ALA A C 1
ATOM 2897 O O . ALA A 1 366 ? 38.009 2.826 -31.153 1.00 54.75 366 ALA A O 1
ATOM 2898 N N . ALA A 1 367 ? 37.590 0.845 -30.190 1.00 52.56 367 ALA A N 1
ATOM 2899 C CA . ALA A 1 367 ? 36.315 1.249 -29.599 1.00 52.56 367 ALA A CA 1
ATOM 2900 C C . ALA A 1 367 ? 36.462 2.206 -28.397 1.00 52.56 367 ALA A C 1
ATOM 2902 O O . ALA A 1 367 ? 35.533 2.967 -28.132 1.00 52.56 367 ALA A O 1
ATOM 2903 N N . CYS A 1 368 ? 37.597 2.197 -27.685 1.00 43.31 368 CYS A N 1
ATOM 2904 C CA . CYS A 1 368 ? 37.907 3.191 -26.650 1.00 43.31 368 CYS A CA 1
ATOM 2905 C C . CYS A 1 368 ? 38.243 4.547 -27.272 1.00 43.31 368 CYS A C 1
ATOM 2907 O O . CYS A 1 368 ? 37.666 5.565 -26.895 1.00 43.31 368 CYS A O 1
ATOM 2909 N N . ASP A 1 369 ? 39.162 4.539 -28.241 1.00 42.94 369 ASP A N 1
ATOM 2910 C CA . ASP A 1 369 ? 39.723 5.753 -28.841 1.00 42.94 369 ASP A CA 1
ATOM 2911 C C . ASP A 1 369 ? 38.680 6.519 -29.684 1.00 42.94 369 ASP A C 1
ATOM 2913 O O . ASP A 1 369 ? 38.820 7.713 -29.919 1.00 42.94 369 ASP A O 1
ATOM 2917 N N . ALA A 1 370 ? 37.592 5.857 -30.100 1.00 44.06 370 ALA A N 1
ATOM 2918 C CA . ALA A 1 370 ? 36.456 6.471 -30.795 1.00 44.06 370 ALA A CA 1
ATOM 2919 C C . ALA A 1 370 ? 35.456 7.218 -29.878 1.00 44.06 370 ALA A C 1
ATOM 2921 O O . ALA A 1 370 ? 34.470 7.766 -30.377 1.00 44.06 370 ALA A O 1
ATOM 2922 N N . VAL A 1 371 ? 35.659 7.206 -28.553 1.00 41.56 371 VAL A N 1
ATOM 2923 C CA . VAL A 1 371 ? 34.793 7.883 -27.559 1.00 41.56 371 VAL A CA 1
ATOM 2924 C C . VAL A 1 371 ? 35.433 9.174 -27.010 1.00 41.56 371 VAL A C 1
ATOM 2926 O O . VAL A 1 371 ? 34.744 9.973 -26.372 1.00 41.56 371 VAL A O 1
ATOM 2929 N N . THR A 1 372 ? 36.719 9.400 -27.295 1.00 35.72 372 THR A N 1
ATOM 2930 C CA . THR A 1 372 ? 37.486 10.629 -27.003 1.00 35.72 372 THR A CA 1
ATOM 2931 C C . THR A 1 372 ? 37.582 11.551 -28.210 1.00 35.72 372 THR A C 1
ATOM 2933 O O . THR A 1 372 ? 37.365 12.767 -28.019 1.00 35.72 372 THR A O 1
#

Organism: NCBI:txid2138164

InterPro domains:
  IPR011990 Tetratricopeptide-like helical domain superfamily [G3DSA:1.25.40.10] (192-339)
  IPR011990 Tetratricopeptide-like helical domain superfamily [SSF48452] (201-331)

Radius of gyration: 28.5 Å; chains: 1; bounding box: 74×41×73 Å

Secondary structure (DSSP, 8-state):
-HHHHT-SSPEEHHHHHHHH-GGGSPP--TTSS-TTSPP--HHHH--GGG---HHHHHHHHHHHHHTTSSEEEE-TTS-EEEE--HHHHHHHHHS--TT--HHHHHHHHHHIIIIII--SSS--HHHHHHHHHHHHHHHHTTT-HHHIIIIIIIIIII--SSTT--HHHHHH--HHHHHHHHGGGEEETTTEE-TTS-HHHHHHHHHHHHHHHHHTT-HHHHHHHHHHHHHHHHHTT-HHHHHHHHHHHHHHHHHTT-HHHHHHHHHHHHHHHTTS-HHHHHHHHHHHHHHHHHHT-HHHHHHHHHHHHHHHHHH-TTS-S--HHHHHHHHHHHHHHHHHHHHHHHHTT------S----HHHHHHHHHT--

Foldseek 3Di:
DLLVLLDPDFAWLLLVCLAAVLVPHPDPPCPPFDPLFDDDHSVLLYPPVRHDHPVVSVVVLVVCVVVVQWDWDQDPVRTTTTDGDNVSSVVSVVVPDPSDDLLSSLSSLLSSLRPVVQSHQADDDPVNLVSLLSNLLSCLSNVVLACNVPRRVACHCQVHDDPSGHCCCPPVVNLVSNLSSLQSQAPDGLAGGDPSDDLVVRLVSLVSNLVSCVVVVVLVSSLRSLVNSLVSCVVVLVLLSVLVSLLSNLVSCVVVVVLVSSLVSLVSSCVSCPVHDLVSNLSSLLSNLLSCVSVVVLVSSLVSLVVSLCSCCVVPVVCSHDDDPSNVSNVCSLCVLVVVLVVCVVVPPPDPDDPDDPDDNVVSVVSNVVVD

pLDDT: mean 89.64, std 12.75, range [35.72, 98.75]

Sequence (372 aa):
MNTLAWFREPVAGDWLRHLLTPRDAPELNWTGIDKQVPRSTPEELALPDLAMTGPELRRALDSLVRLRLLRREPTKQGNNRYAMHGLIRDHFRRTPAPALDPRAIHLRLYRLYAGVIQPIWRPNGLDGLRPLYEAVHHGARAGLYQEALDEVYIARILRGTGNDGFYSTRKLGAVSADLAAVKNFFTEPWTKPAPELSAADQAWLLNQAAFRLRALGRFEEALAPMRVSMEMAVAQEDWKNAAISASNLSELELTLGRVAAAVSDGARSVEYAESGDKLWKMLSRVTHADALHQHGDRAEARRLFEAAEAIQKDRQPTYPRLYSLWGFRYADLLLGAAERAAWARTFGDEALPVVGAPGTLGEWIAACDAVT